Protein AF-A0A4P6K5Q6-F1 (afdb_monomer)

pLDDT: mean 89.34, std 15.84, range [30.05, 98.81]

Foldseek 3Di:
DDDDDPPDDPPDDDPPPVPWDKDWDADPQFQPPDPVSGALVNLLCQAFFANPVLVVLPHGTHLLVLLQVLLVLLLVLLVVLLVLLVVLPRLVSNLLSLLQNLLQQDPVVGSCVLAPPPDDRNDDNSSSRAHCQHDDPPDPDHHSLRSNLVSLVSNLSHPPADPLLVVLSVVLNVLSVVLRVLSVLLNVLSSVSNPDDSVRSNDPVNSVSSVSNNVSSCCQNQNDQDPVPRHHDGHSVNSSVSSVCSPDTDMDGDDPDDD

Secondary structure (DSSP, 8-state):
--PPPTT---SS--S-TTS-EEE-----SPPTT-TT---HHHHHHHHHT--HHHHHTT--S-HHHHHHHHHHHHHHHHHHHHHHHHTSS-HHHHHHHHHHHHHHHH-TTTGGGTS-TTPPP-S-TTTTSS-SS---TT-SS--HHHHHHHHHHHHHHSTT--HHHHHHHHHHHHHHHHHHHHHHHHHHHHHHHHHS-TTGGGSHHHHHHHHHHHHHHHHHHH-EE-TTT--EESHHHHHHHHHHHTT----EEEPTT--

Sequence (259 aa):
MAEEDAANRPITPALDSTTWRYLGEISSTPTPGDENHYSLLSHLRHLLAKDPELQQIGLSGGLDLWLYRNTGKLLEWSSAARDDWASGNNTDLLRRQVIRVLDYLDGTAYVGHDTPAGTPILVDPKAGRVGILEVDPNQALPSYLSHISLHLTGLVNSLGHTTFQQQIATKVDKEVQAVTVLMQHIRQDAIQLVKMSNTELQQTKDLSLLNDMVTNTNTAYVGQQDPTTGQAQGGVTWIHGQLQLLAVVPINTASPGQQ

Solvent-accessible surface area (backbone atoms only — not comparable to full-atom values): 14279 Å² total; per-residue (Å²): 141,83,89,79,74,91,88,63,82,72,95,57,82,74,89,55,72,87,72,67,38,76,49,62,78,68,31,73,52,50,23,89,88,44,92,83,52,48,13,28,43,48,30,52,31,26,40,66,53,49,23,71,71,44,44,75,75,71,41,82,41,12,50,48,63,51,49,46,53,53,43,53,49,36,35,54,27,35,45,48,24,38,52,28,51,75,68,73,79,32,60,70,58,22,43,53,26,35,46,38,40,41,30,35,37,39,1,63,84,50,34,70,78,68,44,61,91,87,67,73,86,77,60,59,71,73,79,19,44,57,9,50,41,74,83,53,100,80,53,94,64,73,11,47,49,61,48,50,42,51,35,32,54,47,35,62,69,18,48,71,63,51,73,66,42,40,53,47,32,58,52,43,40,54,44,46,54,55,34,49,55,32,51,52,50,32,49,53,36,36,44,56,58,58,70,48,52,72,77,54,62,71,37,76,75,44,53,52,44,33,49,49,28,30,51,32,32,42,36,32,29,56,22,46,68,36,92,87,76,69,44,70,42,50,26,39,56,41,42,46,60,50,58,60,56,56,72,66,65,72,72,40,82,49,68,94,86,84,128

Nearest PDB structures (foldseek):
  8dt0-assembly2_B  TM=4.965E-01  e=8.850E-01  synthetic construct
  8dt0-assembly1_A  TM=5.072E-01  e=1.025E+00  synthetic construct

Radius of gyration: 23.83 Å; Cα contacts (8 Å, |Δi|>4): 390; chains: 1; bounding box: 54×43×81 Å

Organism: Ktedonosporobacter rubrisoli (NCBI:txid2509675)

Mean predicted aligned error: 7.27 Å

Structure (mmCIF, N/CA/C/O backbone):
data_AF-A0A4P6K5Q6-F1
#
_entry.id   AF-A0A4P6K5Q6-F1
#
loop_
_atom_site.group_PDB
_atom_site.id
_atom_site.type_symbol
_atom_site.label_atom_id
_atom_site.label_alt_id
_atom_site.label_comp_id
_atom_site.label_asym_id
_atom_site.label_entity_id
_atom_site.label_seq_id
_atom_site.pdbx_PDB_ins_code
_atom_site.Cartn_x
_atom_site.Cartn_y
_atom_site.Cartn_z
_atom_site.occupancy
_atom_site.B_iso_or_equiv
_atom_site.auth_seq_id
_atom_site.auth_comp_id
_atom_site.auth_asym_id
_atom_site.auth_atom_id
_atom_site.pdbx_PDB_model_num
ATOM 1 N N . MET A 1 1 ? 11.748 4.380 -53.877 1.00 35.25 1 MET A N 1
ATOM 2 C CA . MET A 1 1 ? 12.991 3.765 -53.374 1.00 35.25 1 MET A CA 1
ATOM 3 C C . MET A 1 1 ? 14.139 4.444 -54.086 1.00 35.25 1 MET A C 1
ATOM 5 O O . MET A 1 1 ? 14.203 4.351 -55.303 1.00 35.25 1 MET A O 1
ATOM 9 N N . ALA A 1 2 ? 14.959 5.178 -53.347 1.00 30.05 2 ALA A N 1
ATOM 10 C CA . ALA A 1 2 ? 16.262 5.645 -53.791 1.00 30.05 2 ALA A CA 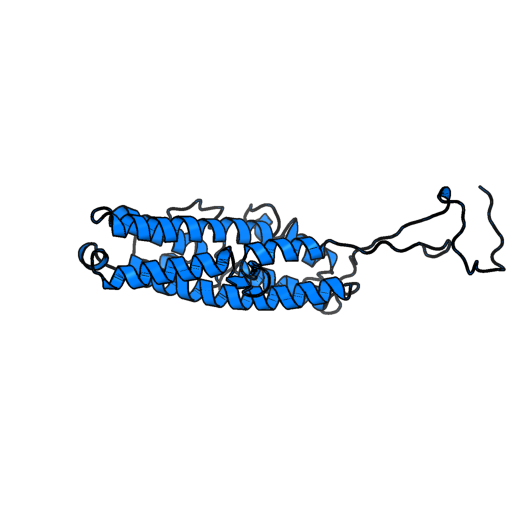1
ATOM 11 C C . ALA A 1 2 ? 17.213 5.330 -52.633 1.00 30.05 2 ALA A C 1
ATOM 13 O O . ALA A 1 2 ? 16.944 5.714 -51.497 1.00 30.05 2 ALA A O 1
ATOM 14 N N . GLU A 1 3 ? 18.210 4.507 -52.919 1.00 34.53 3 GLU A N 1
ATOM 15 C CA . GLU A 1 3 ? 19.245 4.047 -52.000 1.00 34.53 3 GLU A CA 1
ATOM 16 C C . GLU A 1 3 ? 20.405 5.037 -52.134 1.00 34.53 3 GLU A C 1
ATOM 18 O O . GLU A 1 3 ? 20.901 5.246 -53.242 1.00 34.53 3 GLU A O 1
ATOM 23 N N . GLU A 1 4 ? 20.754 5.733 -51.051 1.00 41.81 4 GLU A N 1
ATOM 24 C CA . GLU A 1 4 ? 21.862 6.692 -51.045 1.00 41.81 4 GLU A CA 1
ATOM 25 C C . GLU A 1 4 ? 23.144 6.022 -50.528 1.00 41.81 4 GLU A C 1
ATOM 27 O O . GLU A 1 4 ? 23.114 5.174 -49.636 1.00 41.81 4 GLU A O 1
ATOM 32 N N . ASP A 1 5 ? 24.254 6.397 -51.160 1.00 38.19 5 ASP A N 1
ATOM 33 C CA . ASP A 1 5 ? 25.579 5.783 -51.109 1.00 38.19 5 ASP A CA 1
ATOM 34 C C . ASP A 1 5 ? 26.215 5.812 -49.700 1.00 38.19 5 ASP A C 1
ATOM 36 O O . ASP A 1 5 ? 26.241 6.838 -49.017 1.00 38.19 5 ASP A O 1
ATOM 40 N N . ALA A 1 6 ? 26.780 4.680 -49.266 1.00 46.59 6 ALA A N 1
ATOM 41 C CA . ALA A 1 6 ? 27.273 4.435 -47.904 1.00 46.59 6 ALA A CA 1
ATOM 42 C C . ALA A 1 6 ? 28.601 5.148 -47.556 1.00 46.59 6 ALA A C 1
ATOM 44 O O . ALA A 1 6 ? 29.164 4.929 -46.480 1.00 46.59 6 ALA A O 1
ATOM 45 N N . ALA A 1 7 ? 29.129 5.987 -48.451 1.00 42.84 7 ALA A N 1
ATOM 46 C CA . ALA A 1 7 ? 30.464 6.567 -48.317 1.00 42.84 7 ALA A CA 1
ATOM 47 C C . ALA A 1 7 ? 30.542 7.819 -47.418 1.00 42.84 7 ALA A C 1
ATOM 49 O O . ALA A 1 7 ? 31.626 8.139 -46.936 1.00 42.84 7 ALA A O 1
ATOM 50 N N . ASN A 1 8 ? 29.426 8.501 -47.133 1.00 41.09 8 ASN A N 1
ATOM 51 C CA . ASN A 1 8 ? 29.402 9.683 -46.263 1.00 41.09 8 ASN A CA 1
ATOM 52 C C . ASN A 1 8 ? 28.294 9.561 -45.214 1.00 41.09 8 ASN A C 1
ATOM 54 O O . ASN A 1 8 ? 27.117 9.663 -45.540 1.00 41.09 8 ASN A O 1
ATOM 58 N N . ARG A 1 9 ? 28.654 9.405 -43.932 1.00 41.06 9 ARG A N 1
ATOM 59 C CA . ARG A 1 9 ? 27.677 9.566 -42.842 1.00 41.06 9 ARG A CA 1
ATOM 60 C C . ARG A 1 9 ? 27.241 11.035 -42.786 1.00 41.06 9 ARG A C 1
ATOM 62 O O . ARG A 1 9 ? 28.101 11.887 -42.545 1.00 41.06 9 ARG A O 1
ATOM 69 N N . PRO A 1 10 ? 25.948 11.359 -42.948 1.00 44.72 10 PRO A N 1
ATOM 70 C CA . PRO A 1 10 ? 25.471 12.718 -42.751 1.00 44.72 10 PRO A CA 1
ATOM 71 C C . PRO A 1 10 ? 25.687 13.123 -41.288 1.00 44.72 10 PRO A C 1
ATOM 73 O O . PRO A 1 10 ? 25.159 12.501 -40.370 1.00 44.72 10 PRO A O 1
ATOM 76 N N . ILE A 1 11 ? 26.475 14.175 -41.066 1.00 50.00 11 ILE A N 1
ATOM 77 C CA . ILE A 1 11 ? 26.694 14.805 -39.748 1.00 50.00 11 ILE A CA 1
ATOM 78 C C . ILE A 1 11 ? 25.506 15.673 -39.298 1.00 50.00 11 ILE A C 1
ATOM 80 O O . ILE A 1 11 ? 25.520 16.238 -38.208 1.00 50.00 11 ILE A O 1
ATOM 84 N N . THR A 1 12 ? 24.460 15.750 -40.121 1.00 46.72 12 THR A N 1
ATOM 85 C CA . THR A 1 12 ? 23.199 16.441 -39.844 1.00 46.72 12 THR A CA 1
ATOM 86 C C . THR A 1 12 ? 22.014 15.549 -40.219 1.00 46.72 12 THR A C 1
ATOM 88 O O . THR A 1 12 ? 22.077 14.903 -41.269 1.00 46.72 12 THR A O 1
ATOM 91 N N . PRO A 1 13 ? 20.928 15.529 -39.421 1.00 52.28 13 PRO A N 1
ATOM 92 C CA . PRO A 1 13 ? 19.704 14.811 -39.769 1.00 52.28 13 PRO A CA 1
ATOM 93 C C . PRO A 1 13 ? 19.175 15.241 -41.142 1.00 52.28 13 PRO A C 1
ATOM 95 O O . PRO A 1 13 ? 19.210 16.427 -41.475 1.00 52.28 13 PRO A O 1
ATOM 98 N N . ALA A 1 14 ? 18.669 14.287 -41.929 1.00 56.84 14 ALA A N 1
ATOM 99 C CA . ALA A 1 14 ? 18.034 14.576 -43.212 1.00 56.84 14 ALA A CA 1
ATOM 100 C C . ALA A 1 14 ? 16.858 15.548 -43.010 1.00 56.84 14 ALA A C 1
ATOM 102 O O . ALA A 1 14 ? 16.026 15.338 -42.132 1.00 56.84 14 ALA A O 1
ATOM 103 N N . LEU A 1 15 ? 16.778 16.612 -43.816 1.00 53.94 15 LEU A N 1
ATOM 104 C CA . LEU A 1 15 ? 15.687 17.599 -43.747 1.00 53.94 15 LEU A CA 1
ATOM 105 C C . LEU A 1 15 ? 14.333 17.032 -44.211 1.00 53.94 15 LEU A C 1
ATOM 107 O O . LEU A 1 15 ? 13.290 17.627 -43.945 1.00 53.94 15 LEU A O 1
ATOM 111 N N . ASP A 1 16 ? 14.337 15.881 -44.886 1.00 57.94 16 ASP A N 1
ATOM 112 C CA . ASP A 1 16 ? 13.126 15.167 -45.274 1.00 57.94 16 ASP A CA 1
ATOM 113 C C . ASP A 1 16 ? 12.564 14.345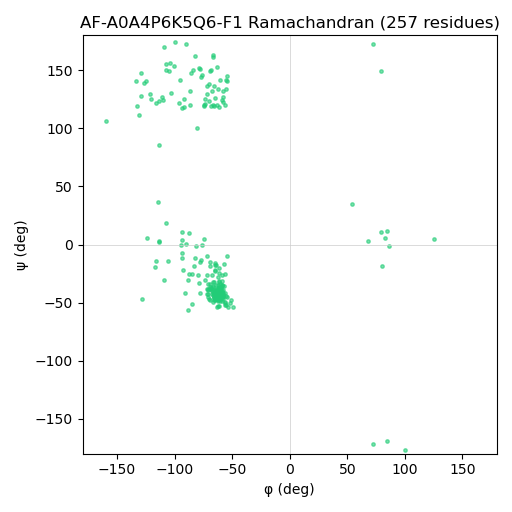 -44.101 1.00 57.94 16 ASP A C 1
ATOM 115 O O . ASP A 1 16 ? 12.995 13.223 -43.816 1.00 57.94 16 ASP A O 1
ATOM 119 N N . SER A 1 17 ? 11.540 14.896 -43.449 1.00 51.84 17 SER A N 1
ATOM 120 C CA . SER A 1 17 ? 10.820 14.247 -42.344 1.00 51.84 17 SER A CA 1
ATOM 121 C C . SER A 1 17 ? 10.214 12.871 -42.680 1.00 51.84 17 SER A C 1
ATOM 123 O O . SER A 1 17 ? 9.906 12.110 -41.765 1.00 51.84 17 SER A O 1
ATOM 125 N N . THR A 1 18 ? 10.069 12.500 -43.961 1.00 54.53 18 THR A N 1
ATOM 126 C CA . THR A 1 18 ? 9.536 11.181 -44.370 1.00 54.53 18 THR A CA 1
ATOM 127 C C . THR A 1 18 ? 10.562 10.047 -44.241 1.00 54.53 18 THR A C 1
ATOM 129 O O . THR A 1 18 ? 10.206 8.860 -44.220 1.00 54.53 18 THR A O 1
ATOM 132 N N . THR A 1 19 ? 11.839 10.405 -44.085 1.00 54.34 19 THR A N 1
ATOM 133 C CA . THR A 1 19 ? 12.954 9.466 -43.875 1.00 54.34 19 THR A CA 1
ATOM 134 C C . THR A 1 19 ? 13.267 9.229 -42.400 1.00 54.34 19 THR A C 1
ATOM 136 O O . THR A 1 19 ? 13.990 8.289 -42.067 1.00 54.34 19 THR A O 1
ATOM 139 N N . TRP A 1 20 ? 12.694 10.035 -41.501 1.00 57.56 20 TRP A N 1
ATOM 140 C CA . TRP A 1 20 ? 12.898 9.883 -40.068 1.00 57.56 20 TRP A CA 1
ATOM 141 C C . TRP A 1 20 ? 12.311 8.549 -39.606 1.00 57.56 20 TRP A C 1
ATOM 143 O O . TRP A 1 20 ? 11.152 8.206 -39.856 1.00 57.56 20 TRP A O 1
ATOM 153 N N . ARG A 1 21 ? 13.146 7.756 -38.945 1.00 60.91 21 ARG A N 1
ATOM 154 C CA . ARG A 1 21 ? 12.733 6.573 -38.201 1.00 60.91 21 ARG A CA 1
ATOM 155 C C . ARG A 1 21 ? 12.950 6.912 -36.739 1.00 60.91 21 ARG A C 1
ATOM 157 O O . ARG A 1 21 ? 14.014 7.385 -36.368 1.00 60.91 21 ARG A O 1
ATOM 164 N N . TYR A 1 22 ? 11.924 6.739 -35.930 1.00 59.09 22 TYR A N 1
ATOM 165 C CA . TYR A 1 22 ? 11.966 7.013 -34.504 1.00 59.09 22 TYR A CA 1
ATOM 166 C C . TYR A 1 22 ? 11.806 5.686 -33.779 1.00 59.09 22 TYR A C 1
ATOM 168 O O . TYR A 1 22 ? 10.836 4.974 -34.040 1.00 59.09 22 TYR A O 1
ATOM 176 N N . LEU A 1 23 ? 12.761 5.342 -32.917 1.00 70.19 23 LEU A N 1
ATOM 177 C CA . LEU A 1 23 ? 12.733 4.103 -32.147 1.00 70.19 23 LEU A CA 1
ATOM 178 C C . LEU A 1 23 ? 12.744 4.434 -30.655 1.00 70.19 23 LEU A C 1
ATOM 180 O O . LEU A 1 23 ? 13.621 5.149 -30.171 1.00 70.19 23 LEU A O 1
ATOM 184 N N . GLY A 1 24 ? 11.752 3.904 -29.949 1.00 70.25 24 GLY A N 1
ATOM 185 C CA . GLY A 1 24 ? 11.763 3.755 -28.502 1.00 70.25 24 GLY A CA 1
ATOM 186 C C . GLY A 1 24 ? 11.591 2.275 -28.198 1.00 70.25 24 GLY A C 1
ATOM 187 O O . GLY A 1 24 ? 10.689 1.638 -28.743 1.00 70.25 24 GLY A O 1
ATOM 188 N N . GLU A 1 25 ? 12.460 1.724 -27.361 1.00 81.06 25 GLU A N 1
ATOM 189 C CA . GLU A 1 25 ? 12.425 0.314 -26.987 1.00 81.06 25 GLU A CA 1
ATOM 190 C C . GLU A 1 25 ? 12.463 0.148 -25.469 1.00 81.06 25 GLU A C 1
ATOM 192 O O . GLU A 1 25 ? 13.060 0.943 -24.744 1.00 81.06 25 GLU A O 1
ATOM 197 N N . ILE A 1 26 ? 11.799 -0.903 -24.995 1.00 88.69 26 ILE A N 1
ATOM 198 C CA . ILE A 1 26 ? 11.905 -1.387 -23.623 1.00 88.69 26 ILE A CA 1
ATOM 199 C C . ILE A 1 26 ? 12.510 -2.776 -23.725 1.00 88.69 26 ILE A C 1
ATOM 201 O O . ILE A 1 26 ? 11.932 -3.651 -24.372 1.00 88.69 26 ILE A O 1
ATOM 205 N N . SER A 1 27 ? 13.652 -2.980 -23.075 1.00 91.19 27 SER A N 1
ATOM 206 C CA . SER A 1 27 ? 14.354 -4.258 -23.115 1.00 91.19 27 SER A CA 1
ATOM 207 C C . SER A 1 27 ? 13.457 -5.416 -22.657 1.00 91.19 27 SER A C 1
ATOM 209 O O . SER A 1 27 ? 12.965 -5.475 -21.522 1.00 91.19 27 SER A O 1
ATOM 211 N N . SER A 1 28 ? 13.257 -6.374 -23.559 1.00 92.12 28 SER A N 1
ATOM 212 C CA . SER A 1 28 ? 12.679 -7.683 -23.257 1.00 92.12 28 SER A CA 1
ATOM 213 C C . SER A 1 28 ? 13.748 -8.735 -22.960 1.00 92.12 28 SER A C 1
ATOM 215 O O . SER A 1 28 ? 13.410 -9.902 -22.788 1.00 92.12 28 SER A O 1
ATOM 217 N N . THR A 1 29 ? 15.026 -8.347 -22.924 1.00 92.94 29 THR A N 1
ATOM 218 C CA . THR A 1 29 ? 16.135 -9.255 -22.626 1.00 92.94 29 THR A CA 1
ATOM 219 C C . THR A 1 29 ? 16.124 -9.585 -21.135 1.00 92.94 29 THR A C 1
ATOM 221 O O . THR A 1 29 ? 16.211 -8.656 -20.325 1.00 92.94 29 THR A O 1
ATOM 224 N N . PRO A 1 30 ? 16.009 -10.869 -20.753 1.00 94.62 30 PRO A N 1
ATOM 225 C CA . PRO A 1 30 ? 16.083 -11.278 -19.356 1.00 94.62 30 PRO A CA 1
ATOM 226 C C . PRO A 1 30 ? 17.376 -10.807 -18.693 1.00 94.62 30 PRO A C 1
ATOM 228 O O . PRO A 1 30 ? 18.448 -10.834 -19.306 1.00 94.62 30 PRO A O 1
ATOM 231 N N . THR A 1 31 ? 17.275 -10.396 -17.435 1.00 92.56 31 THR A N 1
ATOM 232 C CA . THR A 1 31 ? 18.438 -10.007 -16.636 1.00 92.56 31 THR A CA 1
ATOM 233 C C . THR A 1 31 ? 19.271 -11.253 -16.315 1.00 92.56 31 THR A C 1
ATOM 235 O O . THR A 1 31 ? 18.730 -12.206 -15.752 1.00 92.56 31 THR A O 1
ATOM 238 N N . PRO A 1 32 ? 20.572 -11.303 -16.663 1.00 90.50 32 PRO A N 1
ATOM 239 C CA . PRO A 1 32 ? 21.405 -12.458 -16.344 1.00 90.50 32 PRO A CA 1
ATOM 240 C C . PRO A 1 32 ? 21.440 -12.732 -14.835 1.00 90.50 32 PRO A C 1
ATOM 242 O O . PRO A 1 32 ? 21.770 -11.844 -14.054 1.00 90.50 32 PRO A O 1
ATOM 245 N N . GLY A 1 33 ? 21.130 -13.968 -14.438 1.00 87.88 33 GLY A N 1
ATOM 246 C CA . GLY A 1 33 ? 21.118 -14.385 -13.032 1.00 87.88 33 GLY A CA 1
ATOM 247 C C . GLY A 1 33 ? 19.810 -14.120 -12.279 1.00 87.88 33 GLY A C 1
ATOM 248 O O . GLY A 1 33 ? 19.722 -14.504 -11.118 1.00 87.88 33 GLY A O 1
ATOM 249 N N . ASP A 1 34 ? 18.795 -13.522 -12.912 1.00 89.19 34 ASP A N 1
ATOM 250 C CA . ASP A 1 34 ? 17.446 -13.457 -12.340 1.00 89.19 34 ASP A CA 1
ATOM 251 C C . ASP A 1 34 ? 16.761 -14.830 -12.442 1.00 89.19 34 ASP A C 1
ATOM 253 O O . ASP A 1 34 ? 16.575 -15.359 -13.539 1.00 89.19 34 ASP A O 1
ATOM 257 N N . GLU A 1 35 ? 16.380 -15.413 -11.303 1.00 90.00 35 GLU A N 1
ATOM 258 C CA . GLU A 1 35 ? 15.803 -16.767 -11.236 1.00 90.00 35 GLU A CA 1
ATOM 259 C C . GLU A 1 35 ? 14.491 -16.890 -12.027 1.00 90.00 35 GLU A C 1
ATOM 261 O O . GLU A 1 35 ? 14.204 -17.928 -12.630 1.00 90.00 35 GLU A O 1
ATOM 266 N N . ASN A 1 36 ? 13.719 -15.804 -12.087 1.00 92.69 36 ASN A N 1
ATOM 267 C CA . ASN A 1 36 ? 12.441 -15.742 -12.791 1.00 92.69 36 ASN A CA 1
ATOM 268 C C . ASN A 1 36 ? 12.584 -15.301 -14.256 1.00 92.69 36 ASN A C 1
ATOM 270 O O . ASN A 1 36 ? 11.590 -15.232 -14.983 1.00 92.69 36 ASN A O 1
ATOM 274 N N . HIS A 1 37 ? 13.814 -15.044 -14.711 1.00 94.38 37 HIS A N 1
ATOM 275 C CA . HIS A 1 37 ? 14.144 -14.564 -16.050 1.00 94.38 37 HIS A CA 1
ATOM 276 C C . HIS A 1 37 ? 13.381 -13.284 -16.434 1.00 94.38 37 HIS A C 1
ATOM 278 O O . HIS A 1 37 ? 13.001 -13.082 -17.594 1.00 94.38 37 HIS A O 1
ATOM 284 N N . TYR A 1 38 ? 13.144 -12.402 -15.463 1.00 96.69 38 TYR A N 1
ATOM 285 C CA . TYR A 1 38 ? 12.478 -11.131 -15.689 1.00 96.69 38 TYR A CA 1
ATOM 286 C C . TYR A 1 38 ? 13.382 -10.146 -16.441 1.00 96.69 38 TYR A C 1
ATOM 288 O O . TYR A 1 38 ? 14.578 -9.993 -16.177 1.00 96.69 38 TYR A O 1
ATOM 296 N N . SER A 1 39 ? 12.785 -9.465 -17.420 1.00 96.75 39 SER A N 1
ATOM 297 C CA . SER A 1 39 ? 13.385 -8.330 -18.115 1.00 96.75 39 SER A CA 1
ATOM 298 C C . SER A 1 39 ? 12.843 -7.011 -17.558 1.00 96.75 39 SER A C 1
ATOM 300 O O . SER A 1 39 ? 11.872 -6.995 -16.794 1.00 96.75 39 SER A O 1
ATOM 302 N N . LEU A 1 40 ? 13.388 -5.884 -18.028 1.00 96.31 40 LEU A N 1
ATOM 303 C CA . LEU A 1 40 ? 12.821 -4.556 -17.770 1.00 96.31 40 LEU A CA 1
ATOM 304 C C . LEU A 1 40 ? 11.318 -4.508 -18.104 1.00 96.31 40 LEU A C 1
ATOM 306 O O . LEU A 1 40 ? 10.500 -4.059 -17.301 1.00 96.31 40 LEU A O 1
ATOM 310 N N . LEU A 1 41 ? 10.944 -5.022 -19.280 1.00 96.19 41 LEU A N 1
ATOM 311 C CA . LEU A 1 41 ? 9.547 -5.112 -19.709 1.00 96.19 41 LEU A CA 1
ATOM 312 C C . LEU A 1 41 ? 8.683 -5.992 -18.787 1.00 96.19 41 LEU A C 1
ATOM 314 O O . LEU A 1 41 ? 7.515 -5.659 -18.582 1.00 96.19 41 LEU A O 1
ATOM 318 N N . SER A 1 42 ? 9.218 -7.088 -18.237 1.00 97.81 42 SER A N 1
ATOM 319 C CA . SER A 1 42 ? 8.490 -7.922 -17.267 1.00 97.81 42 SER A CA 1
ATOM 320 C C . SER A 1 42 ? 8.156 -7.124 -16.008 1.00 97.81 42 SER A C 1
ATOM 322 O O . SER A 1 42 ? 6.982 -7.001 -15.668 1.00 97.81 42 SER A O 1
ATOM 324 N N . HIS A 1 43 ? 9.152 -6.483 -15.389 1.00 98.06 43 HIS A N 1
ATOM 325 C CA . HIS A 1 43 ? 8.949 -5.672 -14.183 1.00 98.06 43 HIS A CA 1
ATOM 326 C C . HIS A 1 43 ? 7.938 -4.539 -14.398 1.00 98.06 43 HIS A C 1
ATOM 328 O O . HIS A 1 43 ? 7.019 -4.369 -13.597 1.00 98.06 43 HIS A O 1
ATOM 334 N N . LEU A 1 44 ? 8.044 -3.807 -15.513 1.00 97.88 44 LEU A N 1
ATOM 335 C CA . LEU A 1 44 ? 7.084 -2.751 -15.855 1.00 97.88 44 LEU A CA 1
ATOM 336 C C . LEU A 1 44 ? 5.663 -3.295 -16.029 1.00 97.88 44 LEU A C 1
ATOM 338 O O . LEU A 1 44 ? 4.702 -2.684 -15.563 1.00 97.88 44 LEU A O 1
ATOM 342 N N . ARG A 1 45 ? 5.510 -4.452 -16.684 1.00 98.00 45 ARG A N 1
ATOM 343 C CA . ARG A 1 45 ? 4.196 -5.085 -16.848 1.00 98.00 45 ARG A CA 1
ATOM 344 C C . ARG A 1 45 ? 3.608 -5.501 -15.511 1.00 98.00 45 ARG A C 1
ATOM 346 O O . ARG A 1 45 ? 2.432 -5.231 -15.300 1.00 98.00 45 ARG A O 1
ATOM 353 N N . HIS A 1 46 ? 4.390 -6.100 -14.624 1.00 98.50 46 HIS A N 1
ATOM 354 C CA . HIS A 1 46 ? 3.890 -6.567 -13.333 1.00 98.50 46 HIS A CA 1
ATOM 355 C C . HIS A 1 46 ? 3.463 -5.397 -12.440 1.00 98.50 46 HIS A C 1
ATOM 357 O O . HIS A 1 46 ? 2.385 -5.417 -11.846 1.00 98.50 46 HIS A O 1
ATOM 363 N N . LEU A 1 47 ? 4.242 -4.312 -12.442 1.00 98.56 47 LEU A N 1
ATOM 364 C CA . LEU A 1 47 ? 3.889 -3.087 -11.728 1.00 98.56 47 LEU A CA 1
ATOM 365 C C . LEU A 1 47 ? 2.607 -2.441 -12.281 1.00 98.56 47 LEU A C 1
ATOM 367 O O . LEU A 1 47 ? 1.727 -2.086 -11.499 1.00 98.56 47 LEU A O 1
ATOM 371 N N . LEU A 1 48 ? 2.473 -2.309 -13.609 1.00 98.19 48 LEU A N 1
ATOM 372 C CA . LEU A 1 48 ? 1.496 -1.387 -14.214 1.00 98.19 48 LEU A CA 1
ATOM 373 C C . LEU A 1 48 ? 0.294 -2.045 -14.905 1.00 98.19 48 LEU A C 1
ATOM 375 O O . LEU A 1 48 ? -0.779 -1.449 -14.962 1.00 98.19 48 LEU A O 1
ATOM 379 N N . ALA A 1 49 ? 0.446 -3.243 -15.470 1.00 96.56 49 ALA A N 1
ATOM 380 C CA . ALA A 1 49 ? -0.503 -3.764 -16.461 1.00 96.56 49 ALA A CA 1
ATOM 381 C C . ALA A 1 49 ? -1.034 -5.169 -16.159 1.00 96.56 49 ALA A C 1
ATOM 383 O O . ALA A 1 49 ? -2.233 -5.425 -16.286 1.00 96.56 49 ALA A O 1
ATOM 384 N N . LYS A 1 50 ? -0.145 -6.097 -15.820 1.00 96.19 50 LYS A N 1
ATOM 385 C CA . LYS A 1 50 ? -0.441 -7.513 -15.640 1.00 96.19 50 LYS A CA 1
ATOM 386 C C . LYS A 1 50 ? 0.652 -8.149 -14.794 1.00 96.19 50 LYS A C 1
ATOM 388 O O . LYS A 1 50 ? 1.738 -8.420 -15.303 1.00 96.19 50 LYS A O 1
ATOM 393 N N . ASP A 1 51 ? 0.306 -8.439 -13.550 1.00 97.38 51 ASP A N 1
ATOM 394 C CA . ASP A 1 51 ? 1.111 -9.285 -12.681 1.00 97.38 51 ASP A CA 1
ATOM 395 C C . ASP A 1 51 ? 0.663 -10.764 -12.780 1.00 97.38 51 ASP A C 1
ATOM 397 O O . ASP A 1 51 ? -0.533 -11.049 -12.638 1.00 97.38 51 ASP A O 1
ATOM 401 N N . PRO A 1 52 ? 1.568 -11.716 -13.080 1.00 96.06 52 PRO A N 1
ATOM 402 C CA . PRO A 1 52 ? 1.232 -13.131 -13.205 1.00 96.06 52 PRO A CA 1
ATOM 403 C C . PRO A 1 52 ? 0.668 -13.762 -11.929 1.00 96.06 52 PRO A C 1
ATOM 405 O O . PRO A 1 52 ? -0.248 -14.579 -12.040 1.00 96.06 52 PRO A O 1
ATOM 408 N N . GLU A 1 53 ? 1.163 -13.398 -10.746 1.00 95.00 53 GLU A N 1
ATOM 409 C CA . GLU A 1 53 ? 0.696 -13.972 -9.478 1.00 95.00 53 GLU A CA 1
ATOM 410 C C . GLU A 1 53 ? -0.717 -13.481 -9.155 1.00 95.00 53 GLU A C 1
ATOM 412 O O . GLU A 1 53 ? -1.607 -14.280 -8.848 1.00 95.00 53 GLU A O 1
ATOM 417 N N . LEU A 1 54 ? -0.978 -12.184 -9.358 1.00 96.06 54 LEU A N 1
ATOM 418 C CA . LEU A 1 54 ? -2.322 -11.617 -9.265 1.00 96.06 54 LEU A CA 1
ATOM 419 C C . LEU A 1 54 ? -3.292 -12.309 -10.233 1.00 96.06 54 LEU A C 1
ATOM 421 O O . LEU A 1 54 ? -4.419 -12.640 -9.855 1.00 96.06 54 LEU A O 1
ATOM 425 N N . GLN A 1 55 ? -2.866 -12.595 -11.467 1.00 95.69 55 GLN A N 1
ATOM 426 C CA . GLN A 1 55 ? -3.723 -13.293 -12.428 1.00 95.69 55 GLN A CA 1
ATOM 427 C C . GLN A 1 55 ? -4.083 -14.712 -12.004 1.00 95.69 55 GLN A C 1
ATOM 429 O O . GLN A 1 55 ? -5.226 -15.125 -12.212 1.00 95.69 55 GLN A O 1
ATOM 434 N N . GLN A 1 56 ? -3.149 -15.444 -11.397 1.00 94.19 56 GLN A N 1
ATOM 435 C CA . GLN A 1 56 ? -3.406 -16.800 -10.906 1.00 94.19 56 GLN A CA 1
ATOM 436 C C . GLN A 1 56 ? -4.501 -16.819 -9.835 1.00 94.19 56 GLN A C 1
ATOM 438 O O . GLN A 1 56 ? -5.297 -17.755 -9.780 1.00 94.19 56 GLN A O 1
ATOM 443 N N . ILE A 1 57 ? -4.614 -15.749 -9.046 1.00 93.44 57 ILE A N 1
ATOM 444 C CA . ILE A 1 57 ? -5.694 -15.576 -8.068 1.00 93.44 57 ILE A CA 1
ATOM 445 C C . ILE A 1 57 ? -6.901 -14.797 -8.610 1.00 93.44 57 ILE A C 1
ATOM 447 O O . ILE A 1 57 ? -7.807 -14.442 -7.851 1.00 93.44 57 ILE A O 1
ATOM 451 N N . GLY A 1 58 ? -6.960 -14.562 -9.921 1.00 93.44 58 GLY A N 1
ATOM 452 C CA . GLY A 1 58 ? -8.089 -13.939 -10.610 1.00 93.44 58 GLY A CA 1
ATOM 453 C C . GLY A 1 58 ? -8.156 -12.415 -10.495 1.00 93.44 58 GLY A C 1
ATOM 454 O O . GLY A 1 58 ? -9.185 -11.834 -10.859 1.00 93.44 58 GLY A O 1
ATOM 455 N N . LEU A 1 59 ? -7.107 -11.759 -9.997 1.00 95.25 59 LEU A N 1
ATOM 456 C CA . LEU A 1 59 ? -6.962 -10.305 -9.989 1.00 95.25 59 LEU A CA 1
ATOM 457 C C . LEU A 1 59 ? -6.345 -9.832 -11.311 1.00 95.25 59 LEU A C 1
ATOM 459 O O . LEU A 1 59 ? -5.369 -10.380 -11.812 1.00 95.25 59 LEU A O 1
ATOM 463 N N . SER A 1 60 ? -6.954 -8.816 -11.915 1.00 95.69 60 SER A N 1
ATOM 464 C CA . SER A 1 60 ? -6.484 -8.207 -13.162 1.00 95.69 60 SER A CA 1
ATOM 465 C C . SER A 1 60 ? -5.732 -6.910 -12.886 1.00 95.69 60 SER A C 1
ATOM 467 O O . SER A 1 60 ? -6.072 -6.207 -11.935 1.00 95.69 60 SER A O 1
ATOM 469 N N . GLY A 1 61 ? -4.816 -6.533 -13.776 1.00 95.69 61 GLY A N 1
ATOM 470 C CA . GLY A 1 61 ? -4.022 -5.311 -13.647 1.00 95.69 61 GLY A CA 1
ATOM 471 C C . GLY A 1 61 ? -2.621 -5.578 -13.102 1.00 95.69 61 GLY A C 1
ATOM 472 O O . GLY A 1 61 ? -2.232 -6.730 -12.899 1.00 95.69 61 GLY A O 1
ATOM 473 N N . GLY A 1 62 ? -1.868 -4.498 -12.906 1.00 97.38 62 GLY A N 1
ATOM 474 C CA . GLY A 1 62 ? -0.608 -4.520 -12.170 1.00 97.38 62 GLY A CA 1
ATOM 475 C C . GLY A 1 62 ? -0.804 -4.253 -10.678 1.00 97.38 62 GLY A C 1
ATOM 476 O O . GLY A 1 62 ? -1.900 -3.898 -10.232 1.00 97.38 62 GLY A O 1
ATOM 477 N N . LEU A 1 63 ? 0.275 -4.412 -9.918 1.00 98.50 63 LEU A N 1
ATOM 478 C CA . LEU A 1 63 ? 0.299 -4.229 -8.463 1.00 98.50 63 LEU A CA 1
ATOM 479 C C . LEU A 1 63 ? -0.073 -2.802 -8.033 1.00 98.50 63 LEU A C 1
ATOM 481 O O . LEU A 1 63 ? -0.794 -2.628 -7.051 1.00 98.50 63 LEU A O 1
ATOM 485 N N . ASP A 1 64 ? 0.357 -1.795 -8.799 1.00 98.38 64 ASP A N 1
ATOM 486 C CA . ASP A 1 64 ? 0.106 -0.372 -8.530 1.00 98.38 64 ASP A CA 1
ATOM 487 C C . ASP A 1 64 ? -1.393 -0.065 -8.366 1.00 98.38 64 ASP A C 1
ATOM 489 O O . ASP A 1 64 ? -1.827 0.568 -7.402 1.00 98.38 64 ASP A O 1
ATOM 493 N N . LEU A 1 65 ? -2.216 -0.612 -9.267 1.00 98.06 65 LEU A N 1
ATOM 494 C CA . LEU A 1 65 ? -3.665 -0.424 -9.252 1.00 98.06 65 LEU A CA 1
ATOM 495 C C . LEU A 1 65 ? -4.297 -0.887 -7.935 1.00 98.06 65 LEU A C 1
ATOM 497 O O . LEU A 1 65 ? -5.210 -0.237 -7.416 1.00 98.06 65 LEU A O 1
ATOM 501 N N . TRP A 1 66 ? -3.856 -2.039 -7.436 1.00 98.19 66 TRP A N 1
ATOM 502 C CA . TRP A 1 66 ? -4.420 -2.649 -6.240 1.00 98.19 66 TRP A CA 1
ATOM 503 C C . TRP A 1 66 ? -3.919 -1.976 -4.973 1.00 98.19 66 TRP A C 1
ATOM 505 O O . TRP A 1 66 ? -4.744 -1.685 -4.109 1.00 98.19 66 TRP A O 1
ATOM 515 N N . LEU A 1 67 ? -2.627 -1.638 -4.893 1.00 98.62 67 LEU A N 1
ATOM 516 C CA . LEU A 1 67 ? -2.099 -0.848 -3.782 1.00 98.62 67 LEU A CA 1
ATOM 517 C C . LEU A 1 67 ? -2.859 0.482 -3.665 1.00 98.62 67 LEU A C 1
ATOM 519 O O . LEU A 1 67 ? -3.402 0.789 -2.606 1.00 98.62 67 LEU A O 1
ATOM 523 N N . TYR A 1 68 ? -2.992 1.218 -4.774 1.00 98.50 68 TYR A N 1
ATOM 524 C CA . TYR A 1 68 ? -3.709 2.493 -4.811 1.00 98.50 68 TYR A CA 1
ATOM 525 C C . TYR A 1 68 ? -5.152 2.379 -4.305 1.00 98.50 68 TYR A C 1
ATOM 527 O O . TYR A 1 68 ? -5.567 3.106 -3.398 1.00 98.50 68 TYR A O 1
ATOM 535 N N . ARG A 1 69 ? -5.925 1.435 -4.852 1.00 98.12 69 ARG A N 1
ATOM 536 C CA . ARG A 1 69 ? -7.337 1.251 -4.480 1.00 98.12 69 ARG A CA 1
ATOM 537 C C . ARG A 1 69 ? -7.507 0.800 -3.034 1.00 98.12 69 ARG A C 1
ATOM 539 O O . ARG A 1 69 ? -8.367 1.332 -2.330 1.00 98.12 69 ARG A O 1
ATOM 546 N N . ASN A 1 70 ? -6.708 -0.169 -2.601 1.00 98.50 70 ASN A N 1
ATOM 547 C CA . ASN A 1 70 ? -6.857 -0.783 -1.288 1.00 98.50 70 ASN A CA 1
ATOM 548 C C . ASN A 1 70 ? -6.420 0.182 -0.179 1.00 98.50 70 ASN A C 1
ATOM 550 O O . ASN A 1 70 ? -7.105 0.291 0.835 1.00 98.50 70 ASN A O 1
ATOM 554 N N . THR A 1 71 ? -5.359 0.967 -0.389 1.00 98.69 71 THR A N 1
ATOM 555 C CA . THR A 1 71 ? -4.968 2.010 0.569 1.00 98.69 71 THR A CA 1
ATOM 556 C C . THR A 1 71 ? -6.005 3.132 0.663 1.00 98.69 71 THR A C 1
ATOM 558 O O . THR A 1 71 ? -6.293 3.600 1.765 1.00 98.69 71 THR A O 1
ATOM 561 N N . GLY A 1 72 ? -6.643 3.517 -0.449 1.00 98.50 72 GLY A N 1
ATOM 562 C CA . GLY A 1 72 ? -7.757 4.473 -0.414 1.00 98.50 72 GLY A CA 1
ATOM 563 C C . GLY A 1 72 ? -8.926 3.989 0.454 1.00 98.50 72 GLY A C 1
ATOM 564 O O . GLY A 1 72 ? -9.546 4.782 1.165 1.00 98.50 72 GLY A O 1
ATOM 565 N N . LYS A 1 73 ? -9.183 2.675 0.468 1.00 98.62 73 LYS A N 1
ATOM 566 C CA . LYS A 1 73 ? -10.179 2.061 1.352 1.00 98.62 73 LYS A CA 1
ATOM 567 C C . LYS A 1 73 ? -9.788 2.074 2.828 1.00 98.62 73 LYS A C 1
ATOM 569 O O . LYS A 1 73 ? -10.666 2.281 3.664 1.00 98.62 73 LYS A O 1
ATOM 574 N N . LEU A 1 74 ? -8.501 1.941 3.154 1.00 98.69 74 LEU A N 1
ATOM 575 C CA . LEU A 1 74 ? -8.041 2.118 4.534 1.00 98.69 74 LEU A CA 1
ATOM 576 C C . LEU A 1 74 ? -8.359 3.524 5.047 1.00 98.69 74 LEU A C 1
ATOM 578 O O . LEU A 1 74 ? -8.937 3.657 6.119 1.00 98.69 74 LEU A O 1
ATOM 582 N N . LEU A 1 75 ? -8.064 4.566 4.261 1.00 98.50 75 LEU A N 1
ATOM 583 C CA . LEU A 1 75 ? -8.376 5.944 4.652 1.00 98.50 75 LEU A CA 1
ATOM 584 C C . LEU A 1 75 ? -9.884 6.160 4.873 1.00 98.50 75 LEU A C 1
ATOM 586 O O . LEU A 1 75 ? -10.274 6.805 5.849 1.00 98.50 75 LEU A O 1
ATOM 590 N N . GLU A 1 76 ? -10.725 5.615 3.987 1.00 98.38 76 GLU A N 1
ATOM 591 C CA . GLU A 1 76 ? -12.190 5.676 4.106 1.00 98.38 76 GLU A CA 1
ATOM 592 C C . GLU A 1 76 ? -12.664 5.093 5.444 1.00 98.38 76 GLU A C 1
ATOM 594 O O . GLU A 1 76 ? -13.381 5.758 6.195 1.00 98.38 76 GLU A O 1
ATOM 599 N N . TRP A 1 77 ? -12.237 3.873 5.778 1.00 98.62 77 TRP A N 1
ATOM 600 C CA . TRP A 1 77 ? -12.717 3.187 6.978 1.00 98.62 77 TRP A CA 1
ATOM 601 C C . TRP A 1 77 ? -12.055 3.658 8.264 1.00 98.62 77 TRP A C 1
ATOM 603 O O . TRP A 1 77 ? -12.740 3.733 9.281 1.00 98.62 77 TRP A O 1
ATOM 613 N N . SER A 1 78 ? -10.783 4.052 8.243 1.00 98.50 78 SER A N 1
ATOM 614 C CA . SER A 1 78 ? -10.154 4.668 9.414 1.00 98.50 78 SER A CA 1
ATOM 615 C C . SER A 1 78 ? -10.842 5.982 9.781 1.00 98.50 78 SER A C 1
ATOM 617 O O . SER A 1 78 ? -11.127 6.212 10.956 1.00 98.50 78 SER A O 1
ATOM 619 N N . SER A 1 79 ? -11.189 6.807 8.785 1.00 98.12 79 SER A N 1
ATOM 620 C CA . SER A 1 79 ? -11.942 8.048 9.014 1.00 98.12 79 SER A CA 1
ATOM 621 C C . SER A 1 79 ? -13.341 7.754 9.556 1.00 98.12 79 SER A C 1
ATOM 623 O O . SER A 1 79 ? -13.733 8.316 10.577 1.00 98.12 79 SER A O 1
ATOM 625 N N . ALA A 1 80 ? -14.057 6.807 8.939 1.00 97.75 80 ALA A N 1
ATOM 626 C CA . ALA A 1 80 ? -15.384 6.401 9.394 1.00 97.75 80 ALA A CA 1
ATOM 627 C C . ALA A 1 80 ? -15.374 5.843 10.829 1.00 97.75 80 ALA A C 1
ATOM 629 O O . ALA A 1 80 ? -16.267 6.162 11.605 1.00 97.75 80 ALA A O 1
ATOM 630 N N . ALA A 1 81 ? -14.354 5.066 11.215 1.00 97.31 81 ALA A N 1
ATOM 631 C CA . ALA A 1 81 ? -14.224 4.535 12.573 1.00 97.31 81 ALA A CA 1
ATOM 632 C C . ALA A 1 81 ? -14.113 5.655 13.621 1.00 97.31 81 ALA A C 1
ATOM 634 O O . ALA A 1 81 ? -14.754 5.597 14.672 1.00 97.31 81 ALA A O 1
ATOM 635 N N . ARG A 1 82 ? -13.315 6.691 13.328 1.00 96.88 82 ARG A N 1
ATOM 636 C CA . ARG A 1 82 ? -13.172 7.861 14.202 1.00 96.88 82 ARG A CA 1
ATOM 637 C C . ARG A 1 82 ? -14.478 8.649 14.304 1.00 96.88 82 ARG A C 1
ATOM 639 O O . ARG A 1 82 ? -14.855 9.071 15.396 1.00 96.88 82 ARG A O 1
ATOM 646 N N . ASP A 1 83 ? -15.172 8.833 13.188 1.00 95.38 83 ASP A N 1
ATOM 647 C CA . ASP A 1 83 ? -16.435 9.570 13.160 1.00 95.38 83 ASP A CA 1
ATOM 648 C C . ASP A 1 83 ? -17.550 8.797 13.900 1.00 95.38 83 ASP A C 1
ATOM 650 O O . ASP A 1 83 ? -18.324 9.390 14.658 1.00 95.38 83 ASP A O 1
ATOM 654 N N . ASP A 1 84 ? -17.575 7.463 13.783 1.00 94.62 84 ASP A N 1
ATOM 655 C CA . ASP A 1 84 ? -18.461 6.584 14.557 1.00 94.62 84 ASP A CA 1
ATOM 656 C C . ASP A 1 84 ? -18.204 6.713 16.068 1.00 94.62 84 ASP A C 1
ATOM 658 O O . ASP A 1 84 ? -19.162 6.795 16.844 1.00 94.62 84 ASP A O 1
ATOM 662 N N . TRP A 1 85 ? -16.939 6.806 16.499 1.00 94.19 85 TRP A N 1
ATOM 663 C CA . TRP A 1 85 ? -16.587 7.078 17.900 1.00 94.19 85 TRP A CA 1
ATOM 664 C C . TRP A 1 85 ? -17.119 8.436 18.370 1.00 94.19 85 TRP A C 1
ATOM 666 O O . TRP A 1 85 ? -17.767 8.521 19.414 1.00 94.19 85 TRP A O 1
ATOM 676 N N . ALA A 1 86 ? -16.915 9.490 17.572 1.00 90.12 86 ALA A N 1
ATOM 677 C CA . ALA A 1 86 ? -17.342 10.850 17.907 1.00 90.12 86 ALA A CA 1
ATOM 678 C C . ALA A 1 86 ? -18.869 10.982 18.067 1.00 90.12 86 ALA A C 1
ATOM 680 O O . ALA A 1 86 ? -19.343 11.864 18.784 1.00 90.12 86 ALA A O 1
ATOM 681 N N . SER A 1 87 ? -19.642 10.089 17.442 1.00 88.25 87 SER A N 1
ATOM 682 C CA . SER A 1 87 ? -21.103 10.025 17.584 1.00 88.25 87 SER A CA 1
ATOM 683 C C . SER A 1 87 ? -21.595 9.379 18.896 1.00 88.25 87 SER A C 1
ATOM 685 O O . SER A 1 87 ? -22.773 9.494 19.234 1.00 88.25 87 SER A O 1
ATOM 687 N N . GLY A 1 88 ? -20.718 8.697 19.645 1.00 79.12 88 GLY A N 1
ATOM 688 C CA . GLY A 1 88 ? -20.966 8.173 20.997 1.00 79.12 88 GLY A CA 1
ATOM 689 C C . GLY A 1 88 ? -21.751 6.855 21.116 1.00 79.12 88 GLY A C 1
ATOM 690 O O . GLY A 1 88 ? -21.649 6.197 22.151 1.00 79.12 88 GLY A O 1
ATOM 691 N N . ASN A 1 89 ? -22.490 6.419 20.086 1.00 77.75 89 ASN A N 1
ATOM 692 C CA . ASN A 1 89 ? -23.400 5.258 20.177 1.00 77.75 89 ASN A CA 1
ATOM 693 C C . ASN A 1 89 ? -23.142 4.136 19.152 1.00 77.75 89 ASN A C 1
ATOM 695 O O . ASN A 1 89 ? -23.900 3.170 19.099 1.00 77.75 89 ASN A O 1
ATOM 699 N N . ASN A 1 90 ? -22.073 4.228 18.358 1.00 90.00 90 ASN A N 1
ATOM 700 C CA . ASN A 1 90 ? -21.875 3.385 17.174 1.00 90.00 90 ASN A CA 1
ATOM 701 C C . ASN A 1 90 ? -20.679 2.419 17.291 1.00 90.00 90 ASN A C 1
ATOM 703 O O . ASN A 1 90 ? -19.994 2.154 16.305 1.00 90.00 90 ASN A O 1
ATOM 707 N N . THR A 1 91 ? -20.417 1.856 18.476 1.00 92.62 91 THR A N 1
ATOM 708 C CA . THR A 1 91 ? -19.255 0.968 18.715 1.00 92.62 91 THR A CA 1
ATOM 709 C C . THR A 1 91 ? -19.235 -0.272 17.814 1.00 92.62 91 THR A C 1
ATOM 711 O O . THR A 1 91 ? -18.166 -0.719 17.399 1.00 92.62 91 THR A O 1
ATOM 714 N N . ASP A 1 92 ? -20.402 -0.796 17.433 1.00 93.75 92 ASP A N 1
ATOM 715 C CA . ASP A 1 92 ? -20.498 -1.897 16.471 1.00 93.75 92 ASP A CA 1
ATOM 716 C C . ASP A 1 92 ? -20.116 -1.476 15.045 1.00 93.75 92 ASP A C 1
ATOM 718 O O . ASP A 1 92 ? -19.504 -2.264 14.321 1.00 93.75 92 ASP A O 1
ATOM 722 N N . LEU A 1 93 ? -20.459 -0.252 14.626 1.00 95.12 93 LEU A N 1
ATOM 723 C CA . LEU A 1 93 ? -20.049 0.274 13.320 1.00 95.12 93 LEU A CA 1
ATOM 724 C C . LEU A 1 93 ? -18.548 0.557 13.311 1.00 95.12 93 LEU A C 1
ATOM 726 O O . LEU A 1 93 ? -17.864 0.045 12.426 1.00 95.12 93 LEU A O 1
ATOM 730 N N . LEU A 1 94 ? -18.035 1.221 14.352 1.00 96.88 94 LEU A N 1
ATOM 731 C CA . LEU A 1 94 ? -16.605 1.448 14.572 1.00 96.88 94 LEU A CA 1
ATOM 732 C C . LEU A 1 94 ? -15.826 0.140 14.427 1.00 96.88 94 LEU A C 1
ATOM 734 O O . LEU A 1 94 ? -14.916 0.045 13.603 1.00 96.88 94 LEU A O 1
ATOM 738 N N . ARG A 1 95 ? -16.224 -0.907 15.162 1.00 97.19 95 ARG A N 1
ATOM 739 C CA . ARG A 1 95 ? -15.549 -2.209 15.098 1.00 97.19 95 ARG A CA 1
ATOM 740 C C . ARG A 1 95 ? -15.588 -2.805 13.694 1.00 97.19 95 ARG A C 1
ATOM 742 O O . ARG A 1 95 ? -14.582 -3.339 13.240 1.00 97.19 95 ARG A O 1
ATOM 749 N N . ARG A 1 96 ? -16.713 -2.698 12.980 1.00 97.75 96 ARG A N 1
ATOM 750 C CA . ARG A 1 96 ? -16.804 -3.162 11.585 1.00 97.75 96 ARG A CA 1
ATOM 751 C C . ARG A 1 96 ? -15.843 -2.407 10.668 1.00 97.75 96 ARG A C 1
ATOM 753 O O . ARG A 1 96 ? -15.283 -3.036 9.778 1.00 97.75 96 ARG A O 1
ATOM 760 N N . GLN A 1 97 ? -15.637 -1.105 10.867 1.00 98.38 97 GLN A N 1
ATOM 761 C CA . GLN A 1 97 ? -14.653 -0.353 10.083 1.00 98.38 97 GLN A CA 1
ATOM 762 C C . GLN A 1 97 ? -13.222 -0.810 10.380 1.00 98.38 97 GLN A C 1
ATOM 764 O O . GLN A 1 97 ? -12.457 -1.051 9.450 1.00 98.38 97 GLN A O 1
ATOM 769 N N . VAL A 1 98 ? -12.886 -1.015 11.655 1.00 98.50 98 VAL A N 1
ATOM 770 C CA . VAL A 1 98 ? -11.566 -1.521 12.066 1.00 98.50 98 VAL A CA 1
ATOM 771 C C . VAL A 1 98 ? -11.300 -2.924 11.508 1.00 98.50 98 VAL A C 1
ATOM 773 O O . VAL A 1 98 ? -10.209 -3.190 11.012 1.00 98.50 98 VAL A O 1
ATOM 776 N N . ILE A 1 99 ? -12.302 -3.809 11.509 1.00 98.62 99 ILE A N 1
ATOM 777 C CA . ILE A 1 99 ? -12.187 -5.139 10.889 1.00 98.62 99 ILE A CA 1
ATOM 778 C C . ILE A 1 99 ? -11.877 -5.014 9.392 1.00 98.62 99 ILE A C 1
ATOM 780 O O . ILE A 1 99 ? -10.963 -5.671 8.909 1.00 98.62 99 ILE A O 1
ATOM 784 N N . ARG A 1 100 ? -12.564 -4.128 8.657 1.00 98.75 100 ARG A N 1
ATOM 785 C CA . ARG A 1 100 ? -12.283 -3.920 7.223 1.00 98.75 100 ARG A CA 1
ATOM 786 C C . ARG A 1 100 ? -10.873 -3.396 6.956 1.00 98.75 100 ARG A C 1
ATOM 788 O O . ARG A 1 100 ? -10.280 -3.754 5.942 1.00 98.75 100 ARG A O 1
ATOM 795 N N . VAL A 1 101 ? -10.348 -2.550 7.845 1.00 98.81 101 VAL A N 1
ATOM 796 C CA . VAL A 1 101 ? -8.954 -2.084 7.783 1.00 98.81 101 VAL A CA 1
ATOM 797 C C . VAL A 1 101 ? -7.997 -3.275 7.893 1.00 98.81 101 VAL A C 1
ATOM 799 O O . VAL A 1 101 ? -7.121 -3.427 7.043 1.00 98.81 101 VAL A O 1
ATOM 802 N N . LEU A 1 102 ? -8.203 -4.157 8.876 1.00 98.75 102 LEU A N 1
ATOM 803 C CA . LEU A 1 102 ? -7.379 -5.357 9.054 1.00 98.75 102 LEU A CA 1
ATOM 804 C C . LEU A 1 102 ? -7.508 -6.347 7.890 1.00 98.75 102 LEU A C 1
ATOM 806 O O . LEU A 1 102 ? -6.495 -6.878 7.442 1.00 98.75 102 LEU A O 1
ATOM 810 N N . ASP A 1 103 ? -8.715 -6.540 7.350 1.00 98.56 103 ASP A N 1
ATOM 811 C CA . ASP A 1 103 ? -8.944 -7.451 6.223 1.00 98.56 103 ASP A CA 1
ATOM 812 C C . ASP A 1 103 ? -8.079 -7.097 4.995 1.00 98.56 103 ASP A C 1
ATOM 814 O O . ASP A 1 103 ? -7.624 -7.996 4.290 1.00 98.56 103 ASP A O 1
ATOM 818 N N . TYR A 1 104 ? -7.833 -5.806 4.729 1.00 98.38 104 TYR A N 1
ATOM 819 C CA . TYR A 1 104 ? -6.957 -5.365 3.631 1.00 98.38 104 TYR A CA 1
ATOM 820 C C . TYR A 1 104 ? -5.484 -5.251 4.012 1.00 98.38 104 TYR A C 1
ATOM 822 O O . TYR A 1 104 ? -4.630 -5.412 3.138 1.00 98.38 104 TYR A O 1
ATOM 830 N N . LEU A 1 105 ? -5.165 -4.933 5.268 1.00 98.50 105 LEU A N 1
ATOM 831 C CA . LEU A 1 105 ? -3.772 -4.872 5.712 1.00 98.50 105 LEU A CA 1
ATOM 832 C C . LEU A 1 105 ? -3.135 -6.257 5.682 1.00 98.50 105 LEU A C 1
ATOM 834 O O . LEU A 1 105 ? -2.081 -6.419 5.074 1.00 98.50 105 LEU A O 1
ATOM 838 N N . ASP A 1 106 ? -3.812 -7.242 6.260 1.00 98.06 106 ASP A N 1
ATOM 839 C CA . ASP A 1 106 ? -3.270 -8.588 6.461 1.00 98.06 106 ASP A CA 1
ATOM 840 C C . ASP A 1 106 ? -3.626 -9.526 5.306 1.00 98.06 106 ASP A C 1
ATOM 842 O O . ASP A 1 106 ? -2.972 -10.540 5.072 1.00 98.06 106 ASP A O 1
ATOM 846 N N . GLY A 1 107 ? -4.686 -9.188 4.577 1.00 97.00 107 GLY A N 1
ATOM 847 C CA . GLY A 1 107 ? -5.302 -10.073 3.610 1.00 97.00 107 GLY A CA 1
ATOM 848 C C . GLY A 1 107 ? -6.213 -11.101 4.282 1.00 97.00 107 GLY A C 1
ATOM 849 O O . GLY A 1 107 ? -5.980 -11.581 5.397 1.00 97.00 107 GLY A O 1
ATOM 850 N N . THR A 1 108 ? -7.262 -11.500 3.567 1.00 95.56 108 THR A N 1
ATOM 851 C CA . THR A 1 108 ? -8.331 -12.349 4.119 1.00 95.56 108 THR A CA 1
ATOM 852 C C . THR A 1 108 ? -7.870 -13.729 4.592 1.00 95.56 108 THR A C 1
ATOM 854 O O . THR A 1 108 ? -8.583 -14.377 5.353 1.00 95.56 108 THR A O 1
ATOM 857 N N . ALA A 1 109 ? -6.713 -14.206 4.125 1.00 94.19 109 ALA A N 1
ATOM 858 C CA . ALA A 1 109 ? -6.157 -15.492 4.540 1.00 94.19 109 ALA A CA 1
ATOM 859 C C . ALA A 1 109 ? -5.449 -15.434 5.907 1.00 94.19 109 ALA A C 1
ATOM 861 O O . ALA A 1 109 ? -5.391 -16.456 6.586 1.00 94.19 109 ALA A O 1
ATOM 862 N N . TYR A 1 110 ? -4.943 -14.263 6.314 1.00 96.19 110 TYR A N 1
ATOM 863 C CA . TYR A 1 110 ? -4.055 -14.126 7.475 1.00 96.19 110 TYR A CA 1
ATOM 864 C C . TYR A 1 110 ? -4.640 -13.267 8.604 1.00 96.19 110 TYR A C 1
ATOM 866 O O . TYR A 1 110 ? -4.248 -13.429 9.758 1.00 96.19 110 TYR A O 1
ATOM 874 N N . VAL A 1 111 ? -5.641 -12.426 8.319 1.00 96.50 111 VAL A N 1
ATOM 875 C CA . VAL A 1 111 ? -6.282 -11.535 9.311 1.00 96.50 111 VAL A CA 1
ATOM 876 C C . VAL A 1 111 ? -6.850 -12.264 10.544 1.00 96.50 111 VAL A C 1
ATOM 878 O O . VAL A 1 111 ? -6.942 -11.707 11.642 1.00 96.50 111 VAL A O 1
ATOM 881 N N . GLY A 1 112 ? -7.200 -13.545 10.400 1.00 95.81 112 GLY A N 1
ATOM 882 C CA . GLY A 1 112 ? -7.692 -14.380 11.498 1.00 95.81 112 GLY A CA 1
ATOM 883 C C . GLY A 1 112 ? -6.672 -14.625 12.618 1.00 95.81 112 GLY A C 1
ATOM 884 O O . GLY A 1 112 ? -7.072 -15.008 13.713 1.00 95.81 112 GLY A O 1
ATOM 885 N N . HIS A 1 113 ? -5.374 -14.405 12.376 1.00 93.19 113 HIS A N 1
ATOM 886 C CA . HIS A 1 113 ? -4.326 -14.607 13.383 1.00 93.19 113 HIS A CA 1
ATOM 887 C C . HIS A 1 113 ? -4.362 -13.554 14.496 1.00 93.19 113 HIS A C 1
ATOM 889 O O . HIS A 1 113 ? -4.071 -13.864 15.651 1.00 93.19 113 HIS A O 1
ATOM 895 N N . ASP A 1 114 ? -4.745 -12.322 14.158 1.00 91.44 114 ASP A N 1
ATOM 896 C CA . ASP A 1 114 ? -4.674 -11.177 15.066 1.00 91.44 114 ASP A CA 1
ATOM 897 C C . ASP A 1 114 ? -6.040 -10.609 15.467 1.00 91.44 114 ASP A C 1
ATOM 899 O O . ASP A 1 114 ? -6.108 -9.664 16.256 1.00 91.44 114 ASP A O 1
ATOM 903 N N . THR A 1 115 ? -7.132 -11.213 15.000 1.00 96.06 115 THR A N 1
ATOM 904 C CA . THR A 1 115 ? -8.505 -10.843 15.367 1.00 96.06 115 THR A CA 1
ATOM 905 C C . THR A 1 115 ? -9.122 -11.843 16.356 1.00 96.06 115 THR A C 1
ATOM 907 O O . THR A 1 115 ? -8.694 -12.996 16.433 1.00 96.06 115 THR A O 1
ATOM 910 N N . PRO A 1 116 ? -10.128 -11.440 17.158 1.00 96.12 116 PRO A N 1
ATOM 911 C CA . PRO A 1 116 ? -10.874 -12.379 17.992 1.00 96.12 116 PRO A CA 1
ATOM 912 C C . PRO A 1 116 ? -11.467 -13.539 17.179 1.00 96.12 116 PRO A C 1
ATOM 914 O O . PRO A 1 116 ? -11.926 -13.352 16.049 1.00 96.12 116 PRO A O 1
ATOM 917 N N . ALA A 1 117 ? -11.517 -14.734 17.772 1.00 95.06 117 ALA A N 1
ATOM 918 C CA . ALA A 1 117 ? -12.090 -15.908 17.120 1.00 95.06 117 ALA A CA 1
ATOM 919 C C . ALA A 1 117 ? -13.540 -15.651 16.664 1.00 95.06 117 ALA A C 1
ATOM 921 O O . ALA A 1 117 ? -14.360 -15.133 17.421 1.00 95.06 117 ALA A O 1
ATOM 922 N N . GLY A 1 118 ? -13.853 -16.034 15.424 1.00 94.44 118 GLY A N 1
ATOM 923 C CA . GLY A 1 118 ? -15.172 -15.814 14.821 1.00 94.44 118 GLY A CA 1
ATOM 924 C C . GLY A 1 118 ? -15.384 -14.417 14.226 1.00 94.44 118 GLY A C 1
ATOM 925 O O . GLY A 1 118 ? -16.494 -14.129 13.776 1.00 94.44 118 GLY A O 1
ATOM 926 N N . THR A 1 119 ? -14.352 -13.564 14.187 1.00 97.19 119 THR A N 1
ATOM 927 C CA . THR A 1 119 ? -14.407 -12.291 13.452 1.00 97.19 119 THR A CA 1
ATOM 928 C C . THR A 1 119 ? -14.695 -12.560 11.968 1.00 97.19 119 THR A C 1
ATOM 930 O O . THR A 1 119 ? -13.982 -13.350 11.346 1.00 97.19 119 THR A O 1
ATOM 933 N N . PRO A 1 120 ? -15.750 -11.960 11.386 1.00 96.88 120 PRO A N 1
ATOM 934 C CA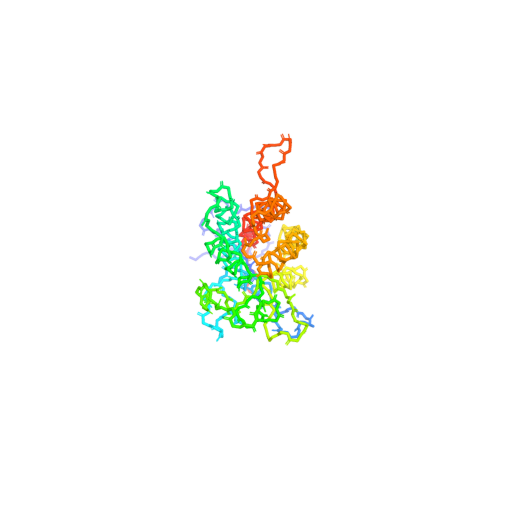 . PRO A 1 120 ? -16.082 -12.162 9.982 1.00 96.88 120 PRO A CA 1
ATOM 935 C C . PRO A 1 120 ? -15.177 -11.328 9.071 1.00 96.88 120 PRO A C 1
ATOM 937 O O . PRO A 1 120 ? -14.793 -10.221 9.432 1.00 96.88 120 PRO A O 1
ATOM 940 N N . ILE A 1 121 ? -14.962 -11.806 7.846 1.00 98.06 121 ILE A N 1
ATOM 941 C CA . ILE A 1 121 ? -14.430 -10.983 6.753 1.00 98.06 121 ILE A CA 1
ATOM 942 C C . ILE A 1 121 ? -15.538 -10.039 6.273 1.00 98.06 121 ILE A C 1
ATOM 944 O O . ILE A 1 121 ? -16.638 -10.486 5.933 1.00 98.06 121 ILE A O 1
ATOM 948 N N . LEU A 1 122 ? -15.266 -8.734 6.258 1.00 98.25 122 LEU A N 1
ATOM 949 C CA . LEU A 1 122 ? -16.242 -7.675 5.962 1.00 98.25 122 LEU A CA 1
ATOM 950 C C . LEU A 1 122 ? -15.962 -6.914 4.662 1.00 98.25 122 LEU A C 1
ATOM 952 O O . LEU A 1 122 ? -16.677 -5.954 4.343 1.00 98.25 122 LEU A O 1
ATOM 956 N N . VAL A 1 123 ? -14.936 -7.332 3.928 1.00 97.94 123 VAL A N 1
ATOM 957 C CA . VAL A 1 123 ? -14.538 -6.776 2.633 1.00 97.94 123 VAL A CA 1
ATOM 958 C C . VAL A 1 123 ? -14.837 -7.748 1.497 1.00 97.94 123 VAL A C 1
ATOM 960 O O . VAL A 1 123 ? -15.174 -8.910 1.717 1.00 97.94 123 VAL A O 1
ATOM 963 N N . ASP A 1 124 ? -14.704 -7.277 0.257 1.00 95.69 124 ASP A N 1
ATOM 964 C CA . ASP A 1 124 ? -14.722 -8.162 -0.904 1.00 95.69 124 ASP A CA 1
ATOM 965 C C . ASP A 1 124 ? -13.541 -9.159 -0.801 1.00 95.69 124 ASP A C 1
ATOM 967 O O . ASP A 1 124 ? -12.381 -8.732 -0.807 1.00 95.69 124 ASP A O 1
ATOM 971 N N . PRO A 1 125 ? -13.797 -10.481 -0.725 1.00 93.00 125 PRO A N 1
ATOM 972 C CA . PRO A 1 125 ? -12.761 -11.489 -0.485 1.00 93.00 125 PRO A CA 1
ATOM 973 C C . PRO A 1 125 ? -11.826 -11.711 -1.680 1.00 93.00 125 PRO A C 1
ATOM 975 O O . PRO A 1 125 ? -10.830 -12.428 -1.584 1.00 93.00 125 PRO A O 1
ATOM 978 N N . LYS A 1 126 ? -12.153 -11.146 -2.843 1.00 93.69 126 LYS A N 1
ATOM 979 C CA . LYS A 1 126 ? -11.256 -11.085 -3.989 1.00 93.69 126 LYS A CA 1
ATOM 980 C C . LYS A 1 126 ? -10.341 -9.870 -3.853 1.00 93.69 126 LYS A C 1
ATOM 982 O O . LYS A 1 126 ? -9.129 -10.036 -3.931 1.00 93.69 126 LYS A O 1
ATOM 987 N N . ALA A 1 127 ? -10.886 -8.681 -3.603 1.00 93.31 127 ALA A N 1
ATOM 988 C CA . ALA A 1 127 ? -10.087 -7.455 -3.489 1.00 93.31 127 ALA A CA 1
ATOM 989 C C . ALA A 1 127 ? -9.152 -7.439 -2.261 1.00 93.31 127 ALA A C 1
ATOM 991 O O . ALA A 1 127 ? -8.027 -6.949 -2.364 1.00 93.31 127 ALA A O 1
ATOM 992 N N . GLY A 1 128 ? -9.593 -8.010 -1.134 1.00 95.38 128 GLY A N 1
ATOM 993 C CA . GLY A 1 128 ? -8.801 -8.167 0.093 1.00 95.38 128 GLY A CA 1
ATOM 994 C C . GLY A 1 128 ? -7.968 -9.450 0.148 1.00 95.38 128 GLY A C 1
ATOM 995 O O . GLY A 1 128 ? -7.459 -9.802 1.204 1.00 95.38 128 GLY A O 1
ATOM 996 N N . ARG A 1 129 ? -7.852 -10.205 -0.953 1.00 94.69 129 ARG A N 1
ATOM 997 C CA . ARG A 1 129 ? -7.181 -11.516 -0.939 1.00 94.69 129 ARG A CA 1
ATOM 998 C C . ARG A 1 129 ? -5.703 -11.428 -0.564 1.00 94.69 129 ARG A C 1
ATOM 1000 O O . ARG A 1 129 ? -5.211 -12.289 0.158 1.00 94.69 129 ARG A O 1
ATOM 1007 N N . VAL A 1 130 ? -5.021 -10.416 -1.093 1.00 96.94 130 VAL A N 1
ATOM 1008 C CA . VAL A 1 130 ? -3.611 -10.124 -0.824 1.00 96.94 130 VAL A CA 1
ATOM 1009 C C . VAL A 1 130 ? -3.558 -8.955 0.149 1.00 96.94 130 VAL A C 1
ATOM 1011 O O . VAL A 1 130 ? -4.235 -7.946 -0.069 1.00 96.94 130 VAL A O 1
ATOM 1014 N N . GLY A 1 131 ? -2.775 -9.107 1.212 1.00 97.62 131 GLY A N 1
ATOM 1015 C CA . GLY A 1 131 ? -2.534 -8.044 2.176 1.00 97.62 131 GLY A CA 1
ATOM 1016 C C . GLY A 1 131 ? -1.696 -6.915 1.581 1.00 97.62 131 GLY A C 1
ATOM 1017 O O . GLY A 1 131 ? -0.840 -7.123 0.715 1.00 97.62 131 GLY A O 1
ATOM 1018 N N . ILE A 1 132 ? -1.924 -5.696 2.061 1.00 98.62 132 ILE A N 1
ATOM 1019 C CA . ILE A 1 132 ? -0.992 -4.582 1.839 1.00 98.62 132 ILE A CA 1
ATOM 1020 C C . ILE A 1 132 ? 0.347 -4.877 2.528 1.00 98.62 132 ILE A C 1
ATOM 1022 O O . ILE A 1 132 ? 1.393 -4.519 1.988 1.00 98.62 132 ILE A O 1
ATOM 1026 N N . LEU A 1 133 ? 0.303 -5.554 3.679 1.00 98.25 133 LEU A N 1
ATOM 1027 C CA . LEU A 1 133 ? 1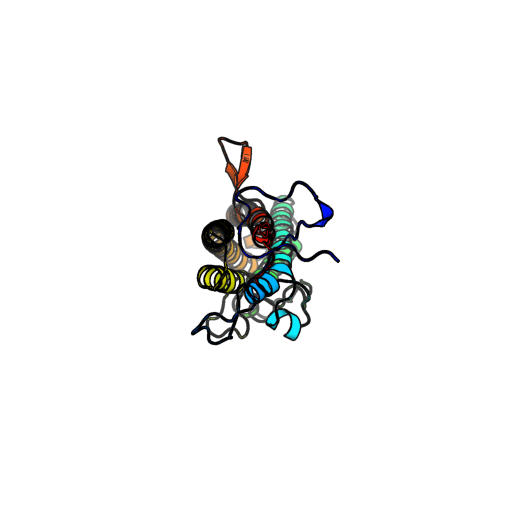.451 -5.986 4.463 1.00 98.25 133 LEU A CA 1
ATOM 1028 C C . LEU A 1 133 ? 1.678 -7.491 4.373 1.00 98.25 133 LEU A C 1
ATOM 1030 O O . LEU A 1 133 ? 0.771 -8.280 4.119 1.00 98.25 133 LEU A O 1
ATOM 1034 N N . GLU A 1 134 ? 2.927 -7.867 4.613 1.00 95.12 134 GLU A N 1
ATOM 1035 C CA . GLU A 1 134 ? 3.351 -9.242 4.825 1.00 95.12 134 GLU A CA 1
ATOM 1036 C C . GLU A 1 134 ? 3.344 -9.509 6.325 1.00 95.12 134 GLU A C 1
ATOM 1038 O O . GLU A 1 134 ? 4.035 -8.826 7.085 1.00 95.12 134 GLU A O 1
ATOM 1043 N N . VAL A 1 135 ? 2.501 -10.447 6.753 1.00 94.69 135 VAL A N 1
ATOM 1044 C CA . VAL A 1 135 ? 2.239 -10.706 8.181 1.00 94.69 135 VAL A CA 1
ATOM 1045 C C . VAL A 1 135 ? 2.674 -12.101 8.623 1.00 94.69 135 VAL A C 1
ATOM 1047 O O . VAL A 1 135 ? 2.800 -12.350 9.820 1.00 94.69 135 VAL A O 1
ATOM 1050 N N . ASP A 1 136 ? 2.954 -12.994 7.671 1.00 92.31 136 ASP A N 1
ATOM 1051 C CA . ASP A 1 136 ? 3.513 -14.323 7.910 1.00 92.31 136 ASP A CA 1
ATOM 1052 C C . ASP A 1 136 ? 4.737 -14.523 7.000 1.00 92.31 136 ASP A C 1
ATOM 1054 O O . ASP A 1 136 ? 4.617 -14.333 5.791 1.00 92.31 136 ASP A O 1
ATOM 1058 N N . PRO A 1 137 ? 5.913 -14.918 7.523 1.00 87.38 137 PRO A N 1
ATOM 1059 C CA . PRO A 1 137 ? 7.101 -15.157 6.698 1.00 87.38 137 PRO A CA 1
ATOM 1060 C C . PRO A 1 137 ? 6.950 -16.328 5.713 1.00 87.38 137 PRO A C 1
ATOM 1062 O O . PRO A 1 137 ? 7.756 -16.460 4.798 1.00 87.38 137 PRO A O 1
ATOM 1065 N N . ASN A 1 138 ? 5.949 -17.191 5.903 1.00 89.06 138 ASN A N 1
ATOM 1066 C CA . ASN A 1 138 ? 5.627 -18.313 5.024 1.00 89.06 138 ASN A CA 1
ATOM 1067 C C . ASN A 1 138 ? 4.353 -18.052 4.210 1.00 89.06 138 ASN A C 1
ATOM 1069 O O . ASN A 1 138 ? 3.723 -19.005 3.734 1.00 89.06 138 ASN A O 1
ATOM 1073 N N . GLN A 1 139 ? 3.923 -16.791 4.088 1.00 91.38 139 GLN A N 1
ATOM 1074 C CA . GLN A 1 139 ? 2.755 -16.482 3.280 1.00 91.38 139 GLN A CA 1
ATOM 1075 C C . GLN A 1 139 ? 2.967 -16.896 1.820 1.00 91.38 139 GLN A C 1
ATOM 1077 O O . GLN A 1 139 ? 4.056 -16.778 1.266 1.00 91.38 139 GLN A O 1
ATOM 1082 N N . ALA A 1 140 ? 1.912 -17.423 1.198 1.00 87.81 140 ALA A N 1
ATOM 1083 C CA . ALA A 1 140 ? 2.012 -18.028 -0.129 1.00 87.81 140 ALA A CA 1
ATOM 1084 C C . ALA A 1 140 ? 2.222 -16.995 -1.243 1.00 87.81 140 ALA A C 1
ATOM 1086 O O . ALA A 1 140 ? 2.753 -17.332 -2.296 1.00 87.81 140 ALA A O 1
ATOM 1087 N N . LEU A 1 141 ? 1.763 -15.763 -1.019 1.00 89.75 141 LEU A N 1
ATOM 1088 C CA . LEU A 1 141 ? 1.912 -14.644 -1.936 1.00 89.75 141 LEU A CA 1
ATOM 1089 C C . LEU A 1 141 ? 2.537 -13.474 -1.189 1.00 89.75 141 LEU A C 1
ATOM 1091 O O . LEU A 1 141 ? 2.107 -13.210 -0.064 1.00 89.75 141 LEU A O 1
ATOM 1095 N N . PRO A 1 142 ? 3.477 -12.744 -1.807 1.00 94.06 142 PRO A N 1
ATOM 1096 C CA . PRO A 1 142 ? 4.015 -11.529 -1.224 1.00 94.06 142 PRO A CA 1
ATOM 1097 C C . PRO A 1 142 ? 2.917 -10.470 -1.071 1.00 94.06 142 PRO A C 1
ATOM 1099 O O . PRO A 1 142 ? 1.946 -10.414 -1.833 1.00 94.06 142 PRO A O 1
ATOM 1102 N N . SER A 1 143 ? 3.096 -9.585 -0.093 1.00 97.31 143 SER A N 1
ATOM 1103 C CA . SER A 1 143 ? 2.220 -8.425 0.075 1.00 97.31 143 SER A CA 1
ATOM 1104 C C . SER A 1 143 ? 2.363 -7.443 -1.084 1.00 97.31 143 SER A C 1
ATOM 1106 O O . SER A 1 143 ? 3.385 -7.443 -1.774 1.00 97.31 143 SER A O 1
ATOM 1108 N N . TYR A 1 144 ? 1.390 -6.546 -1.279 1.00 98.50 144 TYR A N 1
ATOM 1109 C CA . TYR A 1 144 ? 1.510 -5.528 -2.330 1.00 98.50 144 TYR A CA 1
ATOM 1110 C C . TYR A 1 144 ? 2.780 -4.677 -2.186 1.00 98.50 144 TYR A C 1
ATOM 1112 O O . TYR A 1 144 ? 3.444 -4.416 -3.188 1.00 98.50 144 TYR A O 1
ATOM 1120 N N . LEU A 1 145 ? 3.142 -4.269 -0.963 1.00 98.50 145 LEU A N 1
ATOM 1121 C CA . LEU A 1 145 ? 4.333 -3.447 -0.729 1.00 98.50 145 LEU A CA 1
ATOM 1122 C C . LEU A 1 145 ? 5.624 -4.240 -0.983 1.00 98.50 145 LEU A C 1
ATOM 1124 O O . LEU A 1 145 ? 6.470 -3.776 -1.749 1.00 98.50 145 LEU A O 1
ATOM 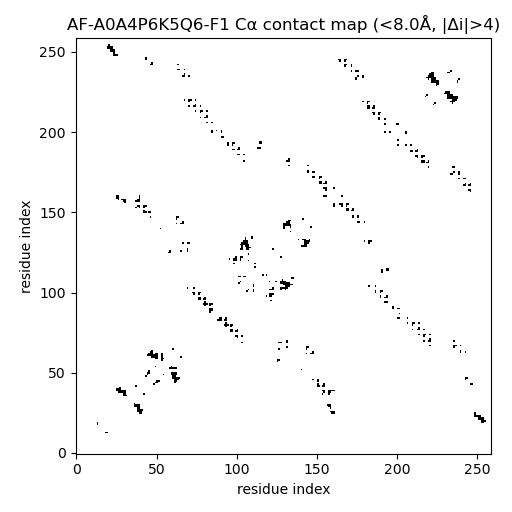1128 N N . SER A 1 146 ? 5.741 -5.460 -0.439 1.00 97.94 146 SER A N 1
ATOM 1129 C CA . SER A 1 146 ? 6.900 -6.339 -0.676 1.00 97.94 146 SER A CA 1
ATOM 1130 C C . SER A 1 146 ? 7.080 -6.634 -2.173 1.00 97.94 146 SER A C 1
ATOM 1132 O O . SER A 1 146 ? 8.189 -6.564 -2.705 1.00 97.94 146 SER A O 1
ATOM 1134 N N . HIS A 1 147 ? 5.981 -6.928 -2.874 1.00 98.00 147 HIS A N 1
ATOM 1135 C CA . HIS A 1 147 ? 6.004 -7.320 -4.282 1.00 98.00 147 HIS A CA 1
ATOM 1136 C C . HIS A 1 147 ? 6.357 -6.144 -5.207 1.00 98.00 147 HIS A C 1
ATOM 1138 O O . HIS A 1 147 ? 7.133 -6.295 -6.154 1.00 98.00 147 HIS A O 1
ATOM 1144 N N . ILE A 1 148 ? 5.859 -4.941 -4.906 1.00 98.75 148 ILE A N 1
ATOM 1145 C CA . ILE A 1 148 ? 6.263 -3.727 -5.625 1.00 98.75 148 ILE A CA 1
ATOM 1146 C C . ILE A 1 148 ? 7.761 -3.462 -5.428 1.00 98.75 148 ILE A C 1
ATOM 1148 O O . ILE A 1 148 ? 8.463 -3.259 -6.421 1.00 98.75 148 ILE A O 1
ATOM 1152 N N . SER A 1 149 ? 8.275 -3.525 -4.194 1.00 98.44 149 SER A N 1
ATOM 1153 C CA . SER A 1 149 ? 9.712 -3.355 -3.917 1.00 98.44 149 SER A CA 1
ATOM 1154 C C . SER A 1 149 ? 10.588 -4.368 -4.660 1.00 98.44 149 SER A C 1
ATOM 1156 O O . SER A 1 149 ? 11.632 -3.994 -5.209 1.00 98.44 149 SER A O 1
ATOM 1158 N N . LEU A 1 150 ? 10.147 -5.628 -4.765 1.00 97.69 150 LEU A N 1
ATOM 1159 C CA . LEU A 1 150 ? 10.830 -6.654 -5.561 1.00 97.69 150 LEU A CA 1
ATOM 1160 C C . LEU A 1 150 ? 10.989 -6.208 -7.019 1.00 97.69 150 LEU A C 1
ATOM 1162 O O . LEU A 1 150 ? 12.089 -6.262 -7.571 1.00 97.69 150 LEU A O 1
ATOM 1166 N N . HIS A 1 151 ? 9.918 -5.729 -7.653 1.00 98.44 151 HIS A N 1
ATOM 1167 C CA . HIS A 1 151 ? 9.987 -5.311 -9.053 1.00 98.44 151 HIS A CA 1
ATOM 1168 C C . HIS A 1 151 ? 10.721 -3.992 -9.270 1.00 98.44 151 HIS A C 1
ATOM 1170 O O . HIS A 1 151 ? 11.360 -3.836 -10.308 1.00 98.44 151 HIS A O 1
ATOM 1176 N N . LEU A 1 152 ? 10.687 -3.064 -8.316 1.00 98.50 152 LEU A N 1
ATOM 1177 C CA . LEU A 1 152 ? 11.495 -1.844 -8.378 1.00 98.50 152 LEU A CA 1
ATOM 1178 C C . LEU A 1 152 ? 12.991 -2.163 -8.307 1.00 98.50 152 LEU A C 1
ATOM 1180 O O . LEU A 1 152 ? 13.774 -1.637 -9.099 1.00 98.50 152 LEU A O 1
ATOM 1184 N N . THR A 1 153 ? 13.376 -3.077 -7.416 1.00 97.56 153 THR A N 1
ATOM 1185 C CA . THR A 1 153 ? 14.758 -3.560 -7.309 1.00 97.56 153 THR A CA 1
ATOM 1186 C C . THR A 1 153 ? 15.179 -4.313 -8.570 1.00 97.56 153 THR A C 1
ATOM 1188 O O . THR A 1 153 ? 16.252 -4.054 -9.115 1.00 97.56 153 THR A O 1
ATOM 1191 N N . GLY A 1 154 ? 14.330 -5.209 -9.079 1.00 96.94 154 GLY A N 1
ATOM 1192 C CA . GLY A 1 154 ? 14.587 -5.927 -10.329 1.00 96.94 154 GLY A CA 1
ATOM 1193 C C . GLY A 1 154 ? 14.737 -4.985 -11.527 1.00 96.94 154 GLY A C 1
ATOM 1194 O O . GLY A 1 154 ? 15.677 -5.114 -12.307 1.00 96.94 154 GLY A O 1
ATOM 1195 N N . LEU A 1 155 ? 13.894 -3.951 -11.617 1.00 96.44 155 LEU A N 1
ATOM 1196 C CA . LEU A 1 155 ? 13.978 -2.920 -12.651 1.00 96.44 155 LEU A CA 1
ATOM 1197 C C . LEU A 1 155 ? 15.336 -2.208 -12.638 1.00 96.44 155 LEU A C 1
ATOM 1199 O O . LEU A 1 155 ? 15.952 -2.072 -13.695 1.00 96.44 155 LEU A O 1
ATOM 1203 N N . VAL A 1 156 ? 15.824 -1.797 -11.462 1.00 96.88 156 VAL A N 1
ATOM 1204 C CA . VAL A 1 156 ? 17.136 -1.139 -11.305 1.00 96.88 156 VAL A CA 1
ATOM 1205 C C . VAL A 1 156 ? 18.300 -2.044 -11.724 1.00 96.88 156 VAL A C 1
ATOM 1207 O O . VAL A 1 156 ? 19.327 -1.537 -12.162 1.00 96.88 156 VAL A O 1
ATOM 1210 N N . ASN A 1 157 ? 18.149 -3.364 -11.619 1.00 95.44 157 ASN A N 1
ATOM 1211 C CA . ASN A 1 157 ? 19.179 -4.327 -12.017 1.00 95.44 157 ASN A CA 1
ATOM 1212 C C . ASN A 1 157 ? 19.019 -4.836 -13.460 1.00 95.44 157 ASN A C 1
ATOM 1214 O O . ASN A 1 157 ? 19.888 -5.548 -13.963 1.00 95.44 157 ASN A O 1
ATOM 1218 N N . SER A 1 158 ? 17.922 -4.485 -14.131 1.00 95.44 158 SER A N 1
ATOM 1219 C CA . SER A 1 158 ? 17.606 -4.997 -15.461 1.00 95.44 158 SER A CA 1
ATOM 1220 C C . SER A 1 158 ? 18.399 -4.320 -16.579 1.00 95.44 158 SER A C 1
ATOM 1222 O O . SER A 1 158 ? 18.762 -3.147 -16.515 1.00 95.44 158 SER A O 1
ATOM 1224 N N . LEU A 1 159 ? 18.651 -5.050 -17.663 1.00 92.44 159 LEU A N 1
ATOM 1225 C CA . LEU A 1 159 ? 19.318 -4.475 -18.830 1.00 92.44 159 LEU A CA 1
ATOM 1226 C C . LEU A 1 159 ? 18.401 -3.481 -19.554 1.00 92.44 159 LEU A C 1
ATOM 1228 O O . LEU A 1 159 ? 17.232 -3.775 -19.797 1.00 92.44 159 LEU A O 1
ATOM 1232 N N . GLY A 1 160 ? 18.956 -2.345 -19.984 1.00 89.50 160 GLY A N 1
ATOM 1233 C CA . GLY A 1 160 ? 18.274 -1.387 -20.861 1.00 89.50 160 GLY A CA 1
ATOM 1234 C C . GLY A 1 160 ? 17.360 -0.380 -20.158 1.00 89.50 160 GLY A C 1
ATOM 1235 O O . GLY A 1 160 ? 16.601 0.306 -20.840 1.00 89.50 160 GLY A O 1
ATOM 1236 N N . HIS A 1 161 ? 17.415 -0.262 -18.825 1.00 93.62 161 HIS A N 1
ATOM 1237 C CA . HIS A 1 161 ? 16.745 0.840 -18.134 1.00 93.62 161 HIS A CA 1
ATOM 1238 C C . HIS A 1 161 ? 17.431 2.177 -18.460 1.00 93.62 161 HIS A C 1
ATOM 1240 O O . HIS A 1 161 ? 18.643 2.263 -18.664 1.00 93.62 161 HIS A O 1
ATOM 1246 N N . THR A 1 162 ? 16.666 3.263 -18.451 1.00 93.31 162 THR A N 1
ATOM 1247 C CA . THR A 1 162 ? 17.223 4.621 -18.523 1.00 93.31 162 THR A CA 1
ATOM 1248 C C . THR A 1 162 ? 17.676 5.103 -17.142 1.00 93.31 162 THR A C 1
ATOM 1250 O O . THR A 1 162 ? 17.223 4.599 -16.111 1.00 93.31 162 THR A O 1
ATOM 1253 N N . THR A 1 163 ? 18.523 6.136 -17.090 1.00 93.94 163 THR A N 1
ATOM 1254 C CA . THR A 1 163 ? 18.862 6.819 -15.826 1.00 93.94 163 THR A CA 1
ATOM 1255 C C . THR A 1 163 ? 17.616 7.390 -15.142 1.00 93.94 163 THR A C 1
ATOM 1257 O O . THR A 1 163 ? 17.516 7.375 -13.919 1.00 93.94 163 THR A O 1
ATOM 1260 N N . PHE A 1 164 ? 16.642 7.866 -15.923 1.00 94.62 164 PHE A N 1
ATOM 1261 C CA . PHE A 1 164 ? 15.385 8.402 -15.403 1.00 94.62 164 PHE A CA 1
ATOM 1262 C C . PHE A 1 164 ? 14.551 7.322 -14.701 1.00 94.62 164 PHE A C 1
ATOM 1264 O O . PHE A 1 164 ? 14.138 7.512 -13.557 1.00 94.62 164 PHE A O 1
ATOM 1271 N N . GLN A 1 165 ? 14.382 6.158 -15.337 1.00 96.50 165 GLN A N 1
ATOM 1272 C CA . GLN A 1 165 ? 13.688 5.014 -14.738 1.00 96.50 165 GLN A CA 1
ATOM 1273 C C . GLN A 1 165 ? 14.385 4.530 -13.461 1.00 96.50 165 GLN A C 1
ATOM 1275 O O . GLN A 1 165 ? 13.717 4.306 -12.455 1.00 96.50 165 GLN A O 1
ATOM 1280 N N . GLN A 1 166 ? 15.719 4.444 -13.462 1.00 97.38 166 GLN A N 1
ATOM 1281 C CA . GLN A 1 166 ? 16.489 4.063 -12.274 1.00 97.38 166 GLN A CA 1
ATOM 1282 C C . GLN A 1 166 ? 16.265 5.037 -11.105 1.00 97.38 166 GLN A C 1
ATOM 1284 O O . GLN A 1 166 ? 16.064 4.615 -9.962 1.00 97.38 166 GLN A O 1
ATOM 1289 N N . GLN A 1 167 ? 16.282 6.345 -11.382 1.00 97.81 167 GLN A N 1
ATOM 1290 C CA . GLN A 1 167 ? 16.055 7.380 -10.372 1.00 97.81 167 GLN A CA 1
ATOM 1291 C C . GLN A 1 167 ? 14.642 7.322 -9.795 1.00 97.81 167 GLN A C 1
ATOM 1293 O O . GLN A 1 167 ? 14.489 7.439 -8.579 1.00 97.81 167 GLN A O 1
ATOM 1298 N N . ILE A 1 168 ? 13.623 7.142 -10.642 1.00 97.69 168 ILE A N 1
ATOM 1299 C CA . ILE A 1 168 ? 12.244 6.968 -10.180 1.00 97.69 168 ILE A CA 1
ATOM 1300 C C . ILE A 1 168 ? 12.146 5.711 -9.323 1.00 97.69 168 ILE A C 1
ATOM 1302 O O . ILE A 1 168 ? 11.708 5.810 -8.183 1.00 97.69 168 ILE A O 1
ATOM 1306 N N . ALA A 1 169 ? 12.601 4.560 -9.820 1.00 98.38 169 ALA A N 1
ATOM 1307 C CA . ALA A 1 169 ? 12.455 3.295 -9.109 1.00 98.38 169 ALA A CA 1
ATOM 1308 C C . ALA A 1 169 ? 13.120 3.325 -7.727 1.00 98.38 169 ALA A C 1
ATOM 1310 O O . ALA A 1 169 ? 12.508 2.930 -6.742 1.00 98.38 169 ALA A O 1
ATOM 1311 N N . THR A 1 170 ? 14.318 3.909 -7.629 1.00 98.31 170 THR A N 1
ATOM 1312 C CA . THR A 1 170 ? 15.019 4.085 -6.346 1.00 98.31 170 THR A CA 1
ATOM 1313 C C . THR A 1 170 ? 14.260 5.005 -5.383 1.00 98.31 170 THR A C 1
ATOM 1315 O O . THR A 1 170 ? 14.263 4.779 -4.175 1.00 98.31 170 THR A O 1
ATOM 1318 N N . LYS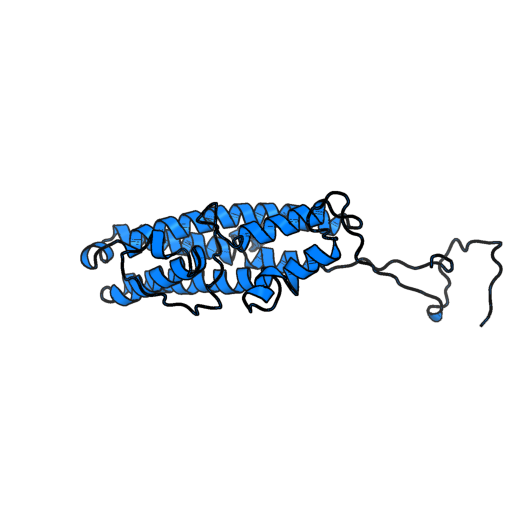 A 1 171 ? 13.640 6.082 -5.884 1.00 97.69 171 LYS A N 1
ATOM 1319 C CA . LYS A 1 171 ? 12.857 7.003 -5.043 1.00 97.69 171 LYS A CA 1
ATOM 1320 C C . LYS A 1 171 ? 11.548 6.368 -4.586 1.00 97.69 171 LYS A C 1
ATOM 1322 O O . LYS A 1 171 ? 11.192 6.511 -3.423 1.00 97.69 171 LYS A O 1
ATOM 1327 N N . VAL A 1 172 ? 10.862 5.668 -5.486 1.00 98.31 172 VAL A N 1
ATOM 1328 C CA . VAL A 1 172 ? 9.612 4.971 -5.177 1.00 98.31 172 VAL A CA 1
ATOM 1329 C C . VAL A 1 172 ? 9.854 3.850 -4.177 1.00 98.31 172 VAL A C 1
ATOM 1331 O O . VAL A 1 172 ? 9.085 3.737 -3.236 1.00 98.31 172 VAL A O 1
ATOM 1334 N N . ASP A 1 173 ? 10.937 3.083 -4.304 1.00 98.62 173 ASP A N 1
ATOM 1335 C CA . ASP A 1 173 ? 11.238 2.001 -3.359 1.00 98.62 173 ASP A CA 1
ATOM 1336 C C . ASP A 1 173 ? 11.455 2.524 -1.928 1.00 98.62 173 ASP A C 1
ATOM 1338 O O . ASP A 1 173 ? 10.917 1.981 -0.967 1.00 98.62 173 ASP A O 1
ATOM 1342 N N . LYS A 1 174 ? 12.147 3.661 -1.780 1.00 98.19 174 LYS A N 1
ATOM 1343 C CA . LYS A 1 174 ? 12.274 4.340 -0.479 1.00 98.19 174 LYS A CA 1
ATOM 1344 C C . LYS A 1 174 ? 10.924 4.777 0.086 1.00 98.19 174 LYS A C 1
ATOM 1346 O O . LYS A 1 174 ? 10.696 4.649 1.286 1.00 98.19 174 LYS A O 1
ATOM 1351 N N . GLU A 1 175 ? 10.036 5.284 -0.764 1.00 98.06 175 GLU A N 1
ATOM 1352 C CA . GLU A 1 175 ? 8.694 5.679 -0.337 1.00 98.06 175 GLU A CA 1
ATOM 1353 C C . GLU A 1 17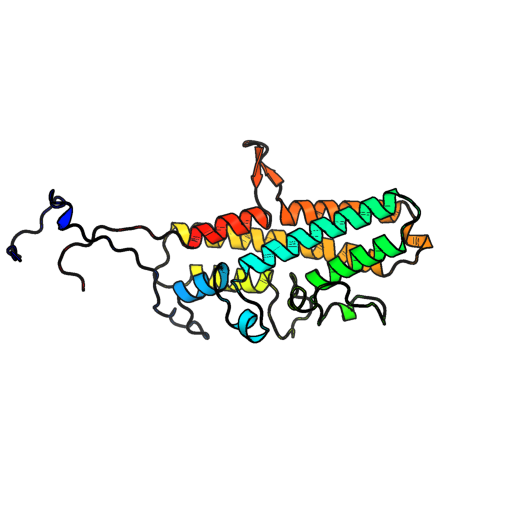5 ? 7.834 4.462 0.035 1.00 98.06 175 GLU A C 1
ATOM 1355 O O . GLU A 1 175 ? 7.121 4.502 1.031 1.00 98.06 175 GLU A O 1
ATOM 1360 N N . VAL A 1 176 ? 7.946 3.344 -0.691 1.00 98.69 176 VAL A N 1
ATOM 1361 C CA . VAL A 1 176 ? 7.289 2.070 -0.346 1.00 98.69 176 VAL A CA 1
ATOM 1362 C C . VAL A 1 176 ? 7.731 1.591 1.040 1.00 98.69 176 VAL A C 1
ATOM 1364 O O . VAL A 1 176 ? 6.891 1.169 1.838 1.00 98.69 176 VAL A O 1
ATOM 1367 N N . GLN A 1 177 ? 9.016 1.721 1.382 1.00 98.38 177 GLN A N 1
ATOM 1368 C CA . GLN A 1 177 ? 9.520 1.406 2.725 1.00 98.38 177 GLN A CA 1
ATOM 1369 C C . GLN A 1 177 ? 8.927 2.340 3.794 1.00 98.38 177 GLN A C 1
ATOM 1371 O O . GLN A 1 177 ? 8.501 1.870 4.850 1.00 98.38 177 GLN A O 1
ATOM 1376 N N . ALA A 1 178 ? 8.833 3.646 3.521 1.00 98.25 178 ALA A N 1
ATOM 1377 C CA . ALA A 1 178 ? 8.206 4.601 4.439 1.00 98.25 178 ALA A CA 1
ATOM 1378 C C . ALA A 1 178 ? 6.708 4.305 4.649 1.00 98.25 178 ALA A C 1
ATOM 1380 O O . ALA A 1 178 ? 6.230 4.257 5.784 1.00 98.25 178 ALA A O 1
ATOM 1381 N N . VAL A 1 179 ? 5.979 4.018 3.567 1.00 98.62 179 VAL A N 1
ATOM 1382 C CA . VAL A 1 179 ? 4.572 3.602 3.610 1.00 98.62 179 VAL A CA 1
ATOM 1383 C C . VAL A 1 179 ? 4.409 2.289 4.374 1.00 98.62 179 VAL A C 1
ATOM 1385 O O . VAL A 1 179 ? 3.465 2.162 5.148 1.00 98.62 179 VAL A O 1
ATOM 1388 N N . THR A 1 180 ? 5.334 1.338 4.237 1.00 98.75 180 THR A N 1
ATOM 1389 C CA . THR A 1 180 ? 5.309 0.075 4.995 1.00 98.75 180 THR A CA 1
ATOM 1390 C C . THR A 1 180 ? 5.314 0.322 6.501 1.00 98.75 180 THR A C 1
ATOM 1392 O O . THR A 1 180 ? 4.506 -0.269 7.217 1.00 98.75 180 THR A O 1
ATOM 1395 N N . VAL A 1 181 ? 6.157 1.239 6.983 1.00 98.56 181 VAL A N 1
ATOM 1396 C CA . VAL A 1 181 ? 6.195 1.615 8.406 1.00 98.56 181 VAL A CA 1
ATOM 1397 C C . VAL A 1 181 ? 4.859 2.218 8.851 1.00 98.56 181 VAL A C 1
ATOM 1399 O O . VAL A 1 181 ? 4.321 1.830 9.888 1.00 98.56 181 VAL A O 1
ATOM 1402 N N . LEU A 1 182 ? 4.269 3.107 8.048 1.00 98.75 182 LEU A N 1
ATOM 1403 C CA . LEU A 1 182 ? 2.949 3.677 8.346 1.00 98.75 182 LEU A CA 1
ATOM 1404 C C . LEU A 1 182 ? 1.864 2.593 8.405 1.00 98.75 182 LEU A C 1
ATOM 1406 O O . LEU A 1 182 ? 1.068 2.577 9.342 1.00 98.75 182 LEU A O 1
ATOM 1410 N N . MET A 1 183 ? 1.855 1.654 7.455 1.00 98.81 183 MET A N 1
ATOM 1411 C CA . MET A 1 183 ? 0.916 0.525 7.440 1.00 98.81 183 MET A CA 1
ATOM 1412 C C . MET A 1 183 ? 1.065 -0.362 8.676 1.00 98.81 183 MET A C 1
ATOM 1414 O O . MET A 1 183 ? 0.059 -0.810 9.224 1.00 98.81 183 MET A O 1
ATOM 1418 N N . GLN A 1 184 ? 2.292 -0.589 9.153 1.00 98.75 184 GLN A N 1
ATOM 1419 C CA . GLN A 1 184 ? 2.534 -1.343 10.385 1.00 98.75 184 GLN A CA 1
ATOM 1420 C C . GLN A 1 184 ? 1.945 -0.637 11.612 1.00 98.75 184 GLN A C 1
ATOM 1422 O O . GLN A 1 184 ? 1.341 -1.305 12.451 1.00 98.75 184 GLN A O 1
ATOM 1427 N N . HIS A 1 185 ? 2.051 0.691 11.702 1.00 98.69 185 HIS A N 1
ATOM 1428 C CA . HIS A 1 185 ? 1.410 1.459 12.776 1.00 98.69 185 HIS A CA 1
ATOM 1429 C C . HIS A 1 185 ? -0.121 1.392 12.701 1.00 98.69 185 HIS A C 1
ATOM 1431 O O . HIS A 1 185 ? -0.764 1.068 13.695 1.00 98.69 185 HIS A O 1
ATOM 1437 N N . ILE A 1 186 ? -0.702 1.576 11.509 1.00 98.81 186 ILE A N 1
ATOM 1438 C CA . ILE A 1 186 ? -2.156 1.440 11.289 1.00 98.81 186 ILE A CA 1
ATOM 1439 C C . ILE A 1 186 ? -2.634 0.055 11.743 1.00 98.81 186 ILE A C 1
ATOM 1441 O O . ILE A 1 186 ? -3.656 -0.066 12.419 1.00 98.81 186 ILE A O 1
ATOM 1445 N N . ARG A 1 187 ? -1.882 -0.996 11.397 1.00 98.69 187 ARG A N 1
ATOM 1446 C CA . ARG A 1 187 ? -2.174 -2.372 11.802 1.00 98.69 187 ARG A CA 1
ATOM 1447 C C . ARG A 1 187 ? -2.146 -2.537 13.320 1.00 98.69 187 ARG A C 1
ATOM 1449 O O . ARG A 1 187 ? -3.050 -3.157 13.872 1.00 98.69 187 ARG A O 1
ATOM 1456 N N . GLN A 1 188 ? -1.130 -1.999 13.993 1.00 98.50 188 GLN A N 1
ATOM 1457 C CA . GLN A 1 188 ? -1.000 -2.073 15.453 1.00 98.50 188 GLN A CA 1
ATOM 1458 C C . GLN A 1 188 ? -2.210 -1.440 16.153 1.00 98.50 188 GLN A C 1
ATOM 1460 O O . GLN A 1 188 ? -2.828 -2.093 17.000 1.00 98.50 188 GLN A O 1
ATOM 1465 N N . ASP A 1 189 ? -2.599 -0.233 15.739 1.00 98.56 189 ASP A N 1
ATOM 1466 C CA . ASP A 1 189 ? -3.765 0.466 16.290 1.00 98.56 189 ASP A CA 1
ATOM 1467 C C . ASP A 1 189 ? -5.053 -0.330 16.041 1.00 98.56 189 ASP A C 1
ATOM 1469 O O . ASP A 1 189 ? -5.855 -0.550 16.954 1.00 98.56 189 ASP A O 1
ATOM 1473 N N . ALA A 1 190 ? -5.238 -0.831 14.816 1.00 98.50 190 ALA A N 1
ATOM 1474 C CA . ALA A 1 190 ? -6.422 -1.591 14.435 1.00 98.50 190 ALA A CA 1
ATOM 1475 C C . ALA A 1 190 ? -6.550 -2.921 15.205 1.00 98.50 190 ALA A C 1
ATOM 1477 O O . ALA A 1 190 ? -7.645 -3.269 15.657 1.00 98.50 190 ALA A O 1
ATOM 1478 N N . ILE A 1 191 ? -5.444 -3.640 15.430 1.00 98.50 191 ILE A N 1
ATOM 1479 C CA . ILE A 1 191 ? -5.423 -4.857 16.261 1.00 98.50 191 ILE A CA 1
ATOM 1480 C C . ILE A 1 191 ? -5.816 -4.536 17.703 1.00 98.50 191 ILE A C 1
ATOM 1482 O O . ILE A 1 191 ? -6.541 -5.308 18.338 1.00 98.50 191 ILE A O 1
ATOM 1486 N N . GLN A 1 192 ? -5.342 -3.413 18.243 1.00 97.88 192 GLN A N 1
ATOM 1487 C CA . GLN A 1 192 ? -5.697 -3.021 19.598 1.00 97.88 192 GLN A CA 1
ATOM 1488 C C . GLN A 1 192 ? -7.192 -2.698 19.690 1.00 97.88 192 GLN A C 1
ATOM 1490 O O . GLN A 1 192 ? -7.878 -3.236 20.557 1.00 97.88 192 GLN A O 1
ATOM 1495 N N . LEU A 1 193 ? -7.709 -1.895 18.757 1.00 97.62 193 LEU A N 1
ATOM 1496 C CA . LEU A 1 193 ? -9.113 -1.485 18.706 1.00 97.62 193 LEU A CA 1
ATOM 1497 C C . LEU A 1 193 ? -10.073 -2.673 18.532 1.00 97.62 193 LEU A C 1
ATOM 1499 O O . LEU A 1 193 ? -11.089 -2.747 19.221 1.00 97.62 193 LEU A O 1
ATOM 1503 N N . VAL A 1 194 ? -9.769 -3.636 17.653 1.00 97.12 194 VAL A N 1
ATOM 1504 C CA . VAL A 1 194 ? -10.682 -4.770 17.397 1.00 97.12 194 VAL A CA 1
ATOM 1505 C C . VAL A 1 194 ? -10.821 -5.704 18.605 1.00 97.12 194 VAL A C 1
ATOM 1507 O O . VAL A 1 194 ? -11.856 -6.352 18.769 1.00 97.12 194 VAL A O 1
ATOM 1510 N N . LYS A 1 195 ? -9.798 -5.758 19.469 1.00 96.19 195 LYS A N 1
ATOM 1511 C CA . LYS A 1 195 ? -9.769 -6.588 20.683 1.00 96.19 195 LYS A CA 1
ATOM 1512 C C . LYS A 1 195 ? -10.488 -5.946 21.875 1.00 96.19 195 LYS A C 1
ATOM 1514 O O . LYS A 1 195 ? -10.731 -6.636 22.863 1.00 96.19 195 LYS A O 1
ATOM 1519 N N . MET A 1 196 ? -10.845 -4.665 21.794 1.00 95.31 196 MET A N 1
ATOM 1520 C CA . MET A 1 196 ? -11.522 -3.950 22.875 1.00 95.31 196 MET A CA 1
ATOM 1521 C C . MET A 1 196 ? -13.013 -4.295 22.984 1.00 95.31 196 MET A C 1
ATOM 1523 O O . MET A 1 196 ? -13.741 -4.461 21.992 1.00 95.31 196 MET A O 1
ATOM 1527 N N . SER A 1 197 ? -13.498 -4.327 24.224 1.00 94.19 197 SER A N 1
ATOM 1528 C CA . SER A 1 197 ? -14.926 -4.375 24.541 1.00 94.19 197 SER A CA 1
ATOM 1529 C C . SER A 1 197 ? -15.645 -3.079 24.138 1.00 94.19 197 SER A C 1
ATOM 1531 O O . SER A 1 197 ? -15.031 -2.032 23.945 1.00 94.19 197 SER A O 1
ATOM 1533 N N . ASN A 1 198 ? -16.978 -3.120 24.041 1.00 92.38 198 ASN A N 1
ATOM 1534 C CA . ASN A 1 198 ? -17.778 -1.924 23.734 1.00 92.38 198 ASN A CA 1
ATOM 1535 C C . ASN A 1 198 ? -17.600 -0.809 24.772 1.00 92.38 198 ASN A C 1
ATOM 1537 O O . ASN A 1 198 ? -17.580 0.357 24.402 1.00 92.38 198 ASN A O 1
ATOM 1541 N N . THR A 1 199 ? -17.460 -1.168 26.050 1.00 91.62 199 THR A N 1
ATOM 1542 C CA . THR A 1 199 ? -17.215 -0.202 27.128 1.00 91.62 199 THR A CA 1
ATOM 1543 C C . THR A 1 199 ? -15.830 0.416 27.018 1.00 91.62 199 THR A C 1
ATOM 1545 O O . THR A 1 199 ? -15.668 1.598 27.307 1.00 91.62 199 THR A O 1
ATOM 1548 N N . GLU A 1 200 ? -14.830 -0.379 26.623 1.00 92.88 200 GLU A N 1
ATOM 1549 C CA . GLU A 1 200 ? -13.490 0.143 26.385 1.00 92.88 200 GLU A CA 1
ATOM 1550 C C . GLU A 1 200 ? -13.522 1.138 25.251 1.00 92.88 200 GLU A C 1
ATOM 1552 O O . GLU A 1 200 ? -13.182 2.260 25.561 1.00 92.88 200 GLU A O 1
ATOM 1557 N N . LEU A 1 201 ? -14.063 0.781 24.075 1.00 92.94 201 LEU A N 1
ATOM 1558 C CA . LEU A 1 201 ? -14.152 1.617 22.863 1.00 92.94 201 LEU A CA 1
ATOM 1559 C C . LEU A 1 201 ? -14.836 2.986 23.035 1.00 92.94 201 LEU A C 1
ATOM 1561 O O . LEU A 1 201 ? -14.847 3.779 22.099 1.00 92.94 201 LEU A O 1
ATOM 1565 N N . GLN A 1 202 ? -15.467 3.260 24.174 1.00 89.69 202 GLN A N 1
ATOM 1566 C CA . GLN A 1 202 ? -16.069 4.559 24.490 1.00 89.69 202 GLN A CA 1
ATOM 1567 C C . GLN A 1 202 ? -15.125 5.465 25.297 1.00 89.69 202 GLN A C 1
ATOM 1569 O O . GLN A 1 202 ? -15.495 6.586 25.652 1.00 89.69 202 GLN A O 1
ATOM 1574 N N . GLN A 1 203 ? -13.918 5.003 25.627 1.00 88.25 203 GLN A N 1
ATOM 1575 C CA . GLN A 1 203 ? -12.974 5.740 26.456 1.00 88.25 203 GLN A CA 1
ATOM 1576 C C . GLN A 1 203 ? -12.162 6.732 25.615 1.00 88.25 203 GLN A C 1
ATOM 1578 O O . GLN A 1 203 ? -11.847 6.515 24.449 1.00 88.25 203 GLN A O 1
ATOM 1583 N N . THR A 1 204 ? -11.741 7.839 26.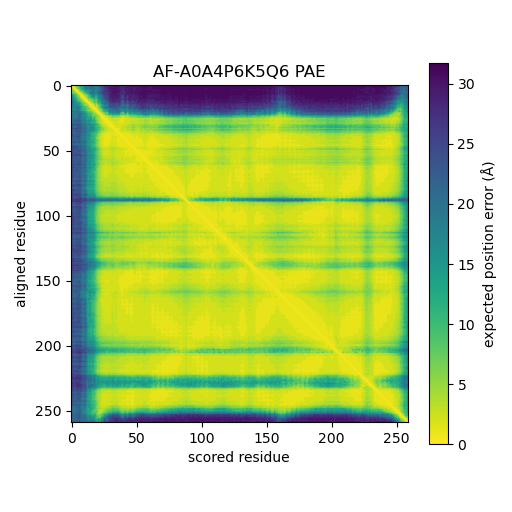232 1.00 82.00 204 THR A N 1
ATOM 1584 C CA . THR A 1 204 ? -10.921 8.869 25.564 1.00 82.00 204 THR A CA 1
ATOM 1585 C C . THR A 1 204 ? -9.592 8.323 25.032 1.00 82.00 204 THR A C 1
ATOM 1587 O O . THR A 1 204 ? -9.051 8.863 24.073 1.00 82.00 204 THR A O 1
ATOM 1590 N N . LYS A 1 205 ? -9.064 7.247 25.628 1.00 82.69 205 LYS A N 1
ATOM 1591 C CA . LYS A 1 205 ? -7.829 6.595 25.168 1.00 82.69 205 LYS A CA 1
ATOM 1592 C C . LYS A 1 205 ? -7.970 5.970 23.771 1.00 82.69 205 LYS A C 1
ATOM 1594 O O . LYS A 1 205 ? -6.970 5.782 23.095 1.00 82.69 205 LYS A O 1
ATOM 1599 N N . ASP A 1 206 ? -9.180 5.645 23.325 1.00 79.81 206 ASP A N 1
ATOM 1600 C CA . ASP A 1 206 ? -9.368 5.036 22.002 1.00 79.81 206 ASP A CA 1
ATOM 1601 C C . ASP A 1 206 ? -9.454 6.108 20.924 1.00 79.81 206 ASP A C 1
ATOM 1603 O O . ASP A 1 206 ? -9.077 5.863 19.782 1.00 79.81 206 ASP A O 1
ATOM 1607 N N . LEU A 1 207 ? -9.861 7.329 21.294 1.00 90.25 207 LEU A N 1
ATOM 1608 C CA . LEU A 1 207 ? -9.779 8.479 20.403 1.00 90.25 207 LEU A CA 1
ATOM 1609 C C . LEU A 1 207 ? -8.335 8.730 19.953 1.00 90.25 207 LEU A C 1
ATOM 1611 O O . LEU A 1 207 ? -8.139 9.104 18.801 1.00 90.25 207 LEU A O 1
ATOM 1615 N N . SER A 1 208 ? -7.324 8.513 20.809 1.00 93.94 208 SER A N 1
ATOM 1616 C CA . SER A 1 208 ? -5.929 8.639 20.364 1.00 93.94 208 SER A CA 1
ATOM 1617 C C . SER A 1 208 ? -5.564 7.568 19.338 1.00 93.94 208 SER A C 1
ATOM 1619 O O . SER A 1 208 ? -5.069 7.932 18.283 1.00 93.94 208 SER A O 1
ATOM 1621 N N . LEU A 1 209 ? -5.923 6.297 19.561 1.00 97.19 209 LEU A N 1
ATOM 1622 C CA . LEU A 1 209 ? -5.676 5.222 18.584 1.00 97.19 209 LEU A CA 1
ATOM 1623 C C . LEU A 1 209 ? -6.385 5.479 17.247 1.00 97.19 209 LEU A C 1
ATOM 1625 O O . LEU A 1 209 ? -5.819 5.275 16.180 1.00 97.19 209 LEU A O 1
ATOM 1629 N N . LEU A 1 210 ? -7.630 5.961 17.283 1.00 97.69 210 LEU A N 1
ATOM 1630 C CA . LEU A 1 210 ? -8.384 6.302 16.076 1.00 97.69 210 LEU A CA 1
ATOM 1631 C C . LEU A 1 210 ? -7.778 7.508 15.348 1.00 97.69 210 LEU A C 1
ATOM 1633 O O . LEU A 1 210 ? -7.711 7.513 14.120 1.00 97.69 210 LEU A O 1
ATOM 1637 N N . ASN A 1 211 ? -7.324 8.526 16.083 1.00 97.94 211 ASN A N 1
ATOM 1638 C CA . ASN A 1 211 ? -6.636 9.679 15.504 1.00 97.94 211 ASN A CA 1
ATOM 1639 C C . ASN A 1 211 ? -5.292 9.292 14.885 1.00 97.94 211 ASN A C 1
ATOM 1641 O O . ASN A 1 211 ? -4.981 9.770 13.792 1.00 97.94 211 ASN A O 1
ATOM 1645 N N . ASP A 1 212 ? -4.530 8.425 15.547 1.00 98.00 212 ASP A N 1
ATOM 1646 C CA . ASP A 1 212 ? -3.245 7.926 15.063 1.00 98.00 212 ASP A CA 1
ATOM 1647 C C . ASP A 1 212 ? -3.454 7.077 13.804 1.00 98.00 212 ASP A C 1
ATOM 1649 O O . ASP A 1 212 ? -2.838 7.344 12.770 1.00 98.00 212 ASP A O 1
ATOM 1653 N N . MET A 1 213 ? -4.432 6.168 13.817 1.00 98.19 213 MET A N 1
ATOM 1654 C CA . MET A 1 213 ? -4.805 5.370 12.651 1.00 98.19 213 MET A CA 1
ATOM 1655 C C . MET A 1 213 ? -5.243 6.250 11.465 1.00 98.19 213 MET A C 1
ATOM 1657 O O . MET A 1 213 ? -4.818 6.014 10.331 1.00 98.19 213 MET A O 1
ATOM 1661 N N . VAL A 1 214 ? -6.054 7.294 11.692 1.00 98.38 214 VAL A N 1
ATOM 1662 C CA . VAL A 1 214 ? -6.448 8.256 10.640 1.00 98.38 214 VAL A CA 1
ATOM 1663 C C . VAL A 1 214 ? 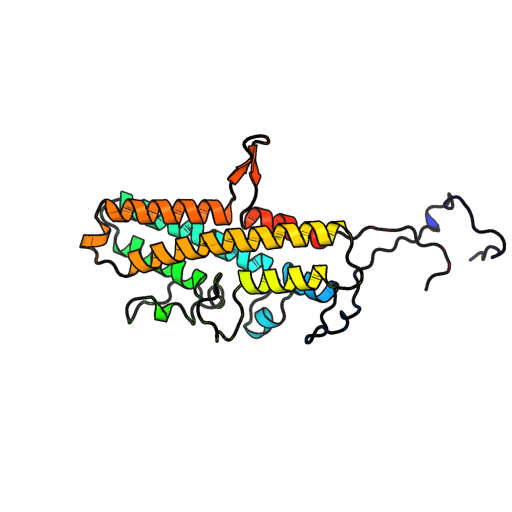-5.250 9.060 10.136 1.00 98.38 214 VAL A C 1
ATOM 1665 O O . VAL A 1 214 ? -5.104 9.257 8.933 1.00 98.38 214 VAL A O 1
ATOM 1668 N N . THR A 1 215 ? -4.376 9.519 11.028 1.00 98.12 215 THR A N 1
ATOM 1669 C CA . THR A 1 215 ? -3.198 10.317 10.660 1.00 98.12 215 THR A CA 1
ATOM 1670 C C . THR A 1 215 ? -2.221 9.495 9.825 1.00 98.12 215 THR A C 1
ATOM 1672 O O . THR A 1 215 ? -1.766 9.949 8.771 1.00 98.12 215 THR A O 1
ATOM 1675 N N . ASN A 1 216 ? -1.951 8.259 10.247 1.00 98.56 216 ASN A N 1
ATOM 1676 C CA . ASN A 1 216 ? -1.075 7.344 9.531 1.00 98.56 216 ASN A CA 1
ATOM 1677 C C . ASN A 1 216 ? -1.685 6.915 8.190 1.00 98.56 216 ASN A C 1
ATOM 1679 O O . ASN A 1 216 ? -0.976 6.931 7.189 1.00 98.56 216 ASN A O 1
ATOM 1683 N N . THR A 1 217 ? -2.989 6.607 8.114 1.00 98.44 217 THR A N 1
ATOM 1684 C CA . THR A 1 217 ? -3.643 6.279 6.824 1.00 98.44 217 THR A CA 1
ATOM 1685 C C . THR A 1 217 ? -3.686 7.467 5.875 1.00 98.44 217 THR A C 1
ATOM 1687 O O . THR A 1 217 ? -3.452 7.296 4.678 1.00 98.44 217 THR A O 1
ATOM 1690 N N . ASN A 1 218 ? -3.939 8.676 6.382 1.00 97.75 218 ASN A N 1
ATOM 1691 C CA . ASN A 1 218 ? -3.914 9.887 5.570 1.00 97.75 218 ASN A CA 1
ATOM 1692 C C . ASN A 1 218 ? -2.514 10.131 5.000 1.00 97.75 218 ASN A C 1
ATOM 1694 O O . ASN A 1 218 ? -2.375 10.285 3.789 1.00 97.75 218 ASN A O 1
ATOM 1698 N N . THR A 1 219 ? -1.486 10.049 5.847 1.00 97.88 219 THR A N 1
ATOM 1699 C CA . THR A 1 219 ? -0.084 10.183 5.430 1.00 97.88 219 THR A CA 1
ATOM 1700 C C . THR A 1 219 ? 0.303 9.091 4.432 1.00 97.88 219 THR A C 1
ATOM 1702 O O . THR A 1 219 ? 0.896 9.383 3.399 1.00 97.88 219 THR A O 1
ATOM 1705 N N . ALA A 1 220 ? -0.078 7.837 4.686 1.00 98.44 220 ALA A N 1
ATOM 1706 C CA . ALA A 1 220 ? 0.250 6.714 3.816 1.00 98.44 220 ALA A CA 1
ATOM 1707 C C . ALA A 1 220 ? -0.442 6.803 2.451 1.00 98.44 220 ALA A C 1
ATOM 1709 O O . ALA A 1 220 ? 0.122 6.356 1.459 1.00 98.44 220 ALA A O 1
ATOM 1710 N N . TYR A 1 221 ? -1.651 7.365 2.371 1.00 98.38 221 TYR A N 1
ATOM 1711 C CA . TYR A 1 221 ? -2.380 7.480 1.109 1.00 98.38 221 TYR A CA 1
ATOM 1712 C C . TYR A 1 221 ? -2.053 8.770 0.350 1.00 98.38 221 TYR A C 1
ATOM 1714 O O . TYR A 1 221 ? -1.649 8.729 -0.814 1.00 98.38 221 TYR A O 1
ATOM 1722 N N . VAL A 1 222 ? -2.239 9.917 1.002 1.00 95.88 222 VAL A N 1
ATOM 1723 C CA . VAL A 1 222 ? -2.157 11.255 0.395 1.00 95.88 222 VAL A CA 1
ATOM 1724 C C . VAL A 1 222 ? -0.729 11.802 0.412 1.00 95.88 222 VAL A C 1
ATOM 1726 O O . VAL A 1 222 ? -0.393 12.620 -0.438 1.00 95.88 222 VAL A O 1
ATOM 1729 N N . GLY A 1 223 ? 0.109 11.349 1.345 1.00 94.25 223 GLY A N 1
ATOM 1730 C CA . GLY A 1 223 ? 1.423 11.933 1.590 1.00 94.25 223 GLY A CA 1
ATOM 1731 C C . GLY A 1 223 ? 1.367 13.143 2.523 1.00 94.25 223 GLY A C 1
ATOM 1732 O O . GLY A 1 223 ? 0.352 13.429 3.160 1.00 94.25 223 GLY A O 1
ATOM 1733 N N . GLN A 1 224 ? 2.480 13.866 2.607 1.00 89.19 224 GLN A N 1
ATOM 1734 C CA . GLN A 1 224 ? 2.612 15.102 3.378 1.00 89.19 224 GLN A CA 1
ATOM 1735 C C . GLN A 1 224 ? 2.694 16.305 2.444 1.00 89.19 224 GLN A C 1
ATOM 1737 O O . GLN A 1 224 ? 3.194 16.204 1.329 1.00 89.19 224 GLN A O 1
ATOM 1742 N N . GLN A 1 225 ? 2.227 17.469 2.889 1.00 85.75 225 GLN A N 1
ATOM 1743 C CA . GLN A 1 225 ? 2.451 18.693 2.126 1.00 85.75 225 GLN A CA 1
ATOM 1744 C C . GLN A 1 225 ? 3.915 19.117 2.222 1.00 85.75 225 GLN A C 1
ATOM 1746 O O . GLN A 1 225 ? 4.457 19.269 3.316 1.00 85.75 225 GLN A O 1
ATOM 1751 N N . ASP A 1 226 ? 4.529 19.373 1.073 1.00 79.69 226 ASP A N 1
ATOM 1752 C CA . ASP A 1 226 ? 5.801 20.074 1.003 1.00 79.69 226 ASP A CA 1
ATOM 1753 C C . ASP A 1 226 ? 5.601 21.519 1.486 1.00 79.69 226 ASP A C 1
ATOM 1755 O O . ASP A 1 226 ? 4.853 22.272 0.853 1.00 79.69 226 ASP A O 1
ATOM 1759 N N . PRO A 1 227 ? 6.279 21.949 2.565 1.00 77.25 227 PRO A N 1
ATOM 1760 C CA . PRO A 1 227 ? 6.125 23.301 3.100 1.00 77.25 227 PRO A CA 1
ATOM 1761 C C . PRO A 1 227 ? 6.610 24.396 2.135 1.00 77.25 227 PRO A C 1
ATOM 1763 O O . PRO A 1 227 ? 6.258 25.562 2.302 1.00 77.25 227 PRO A O 1
ATOM 1766 N N . THR A 1 228 ? 7.410 24.041 1.131 1.00 82.31 228 THR A N 1
ATOM 1767 C CA . THR A 1 228 ? 7.986 24.959 0.142 1.00 82.31 228 THR A CA 1
ATOM 1768 C C . THR A 1 228 ? 7.092 25.103 -1.085 1.00 82.31 228 THR A C 1
ATOM 1770 O O . THR A 1 228 ? 6.931 26.205 -1.606 1.00 82.31 228 THR A O 1
ATOM 1773 N N . THR A 1 229 ? 6.524 23.996 -1.575 1.00 81.19 229 THR A N 1
ATOM 1774 C CA . THR A 1 229 ? 5.754 23.976 -2.834 1.00 81.19 229 THR A CA 1
ATOM 1775 C C . THR A 1 229 ? 4.243 23.880 -2.630 1.00 81.19 229 THR A C 1
ATOM 1777 O O . THR A 1 229 ? 3.486 24.116 -3.573 1.00 81.19 229 THR A O 1
ATOM 1780 N N . GLY A 1 230 ? 3.787 23.531 -1.423 1.00 78.25 230 GLY A N 1
ATOM 1781 C CA . GLY A 1 230 ? 2.381 23.273 -1.103 1.00 78.25 230 GLY A CA 1
ATOM 1782 C C . GLY A 1 230 ? 1.807 22.018 -1.771 1.00 78.25 230 GLY A C 1
ATOM 1783 O O . GLY A 1 230 ? 0.614 21.750 -1.643 1.00 78.25 230 GLY A O 1
ATOM 1784 N N . GLN A 1 231 ? 2.628 21.259 -2.501 1.00 78.56 231 GLN A N 1
ATOM 1785 C CA . GLN A 1 231 ? 2.220 20.032 -3.179 1.00 78.56 231 GLN A CA 1
ATOM 1786 C C . GLN A 1 231 ? 2.319 18.840 -2.230 1.00 78.56 231 GLN A C 1
ATOM 1788 O O . GLN A 1 231 ? 3.205 18.789 -1.378 1.00 78.56 231 GLN A O 1
ATOM 1793 N N . ALA A 1 232 ? 1.431 17.862 -2.398 1.00 80.12 232 ALA A N 1
ATOM 1794 C CA . ALA A 1 232 ? 1.547 16.592 -1.694 1.00 80.12 232 ALA A CA 1
ATOM 1795 C C . ALA A 1 232 ? 2.786 15.818 -2.186 1.00 80.12 232 ALA A C 1
ATOM 1797 O O . ALA A 1 232 ? 3.020 15.693 -3.392 1.00 80.12 232 ALA A O 1
ATOM 1798 N N . GLN A 1 233 ? 3.581 15.313 -1.248 1.00 87.00 233 GLN A N 1
ATOM 1799 C CA . GLN A 1 233 ? 4.765 14.489 -1.463 1.00 87.00 233 GLN A CA 1
ATOM 1800 C C . GLN A 1 233 ? 4.645 13.183 -0.684 1.00 87.00 233 GLN A C 1
ATOM 1802 O O . GLN A 1 233 ? 4.201 13.172 0.464 1.00 87.00 233 GLN A O 1
ATOM 1807 N N . GLY A 1 234 ? 5.093 12.095 -1.305 1.00 93.69 234 GLY A N 1
ATOM 1808 C CA . GLY A 1 234 ? 5.027 10.763 -0.714 1.00 93.69 234 GLY A CA 1
ATOM 1809 C C . GLY A 1 234 ? 3.609 10.191 -0.663 1.00 93.69 234 GLY A C 1
ATOM 1810 O O . GLY A 1 234 ? 2.668 10.723 -1.257 1.00 93.69 234 GLY A O 1
ATOM 1811 N N . GLY A 1 235 ? 3.471 9.067 0.025 1.00 97.69 235 GLY A N 1
ATOM 1812 C CA . GLY A 1 235 ? 2.250 8.279 0.066 1.00 97.69 235 GLY A CA 1
ATOM 1813 C C . GLY A 1 235 ? 1.952 7.532 -1.237 1.00 97.69 235 GLY A C 1
ATOM 1814 O O . GLY A 1 235 ? 2.593 7.691 -2.280 1.00 97.69 235 GLY A O 1
ATOM 1815 N N . VAL A 1 236 ? 0.926 6.690 -1.179 1.00 98.56 236 VAL A N 1
ATOM 1816 C CA . VAL A 1 236 ? 0.525 5.791 -2.264 1.00 98.56 236 VAL A CA 1
ATOM 1817 C C . VAL A 1 236 ? 0.024 6.548 -3.497 1.00 98.56 236 VAL A C 1
ATOM 1819 O O . VAL A 1 236 ? 0.254 6.101 -4.616 1.00 98.56 236 VAL A O 1
ATOM 1822 N N . THR A 1 237 ? -0.607 7.715 -3.339 1.00 97.69 237 THR A N 1
ATOM 1823 C CA . THR A 1 237 ? -1.005 8.567 -4.479 1.00 97.69 237 THR A CA 1
ATOM 1824 C C . THR A 1 237 ? 0.205 9.078 -5.267 1.00 97.69 237 THR A C 1
ATOM 1826 O O . THR A 1 237 ? 0.182 9.079 -6.500 1.00 97.69 237 THR A O 1
ATOM 1829 N N . TRP A 1 238 ? 1.284 9.458 -4.578 1.00 97.06 238 TRP A N 1
ATOM 1830 C CA . TRP A 1 238 ? 2.537 9.848 -5.215 1.00 97.06 238 TRP A CA 1
ATOM 1831 C C . TRP A 1 238 ? 3.246 8.643 -5.837 1.00 97.06 238 TRP A C 1
ATOM 1833 O O . TRP A 1 238 ? 3.656 8.735 -6.994 1.00 97.06 238 TRP A O 1
ATOM 1843 N N . ILE A 1 239 ? 3.328 7.508 -5.122 1.00 98.38 239 ILE A N 1
ATOM 1844 C CA . ILE A 1 239 ? 3.873 6.242 -5.653 1.00 98.38 239 ILE A CA 1
ATOM 1845 C C . ILE A 1 239 ? 3.180 5.899 -6.970 1.00 98.38 239 ILE A C 1
ATOM 1847 O O . ILE A 1 239 ? 3.858 5.693 -7.974 1.00 98.38 239 ILE A O 1
ATOM 1851 N N . HIS A 1 240 ? 1.846 5.925 -6.984 1.00 98.19 240 HIS A N 1
ATOM 1852 C CA . HIS A 1 240 ? 1.040 5.661 -8.168 1.00 98.19 240 HIS A CA 1
ATOM 1853 C C . HIS A 1 240 ? 1.454 6.556 -9.338 1.00 98.19 240 HIS A C 1
ATOM 1855 O O . HIS A 1 240 ? 1.835 6.062 -10.397 1.00 98.19 240 HIS A O 1
ATOM 1861 N N . GLY A 1 241 ? 1.487 7.876 -9.130 1.00 97.12 241 GLY A N 1
ATOM 1862 C CA . GLY A 1 241 ? 1.906 8.823 -10.166 1.00 97.12 241 GLY A CA 1
ATOM 1863 C C . GLY A 1 241 ? 3.334 8.585 -10.674 1.00 97.12 241 GLY A C 1
ATOM 1864 O O . GLY A 1 241 ? 3.580 8.671 -11.877 1.00 97.12 241 GLY A O 1
ATOM 1865 N N . GLN A 1 242 ? 4.275 8.255 -9.787 1.00 97.56 242 GLN A N 1
ATOM 1866 C CA . GLN A 1 242 ? 5.663 7.982 -10.166 1.00 97.56 242 GLN A CA 1
ATOM 1867 C C . GLN A 1 242 ? 5.825 6.660 -10.920 1.00 97.56 242 GLN A C 1
ATOM 1869 O O . GLN A 1 242 ? 6.581 6.606 -11.889 1.00 97.56 242 GLN A O 1
ATOM 1874 N N . LEU A 1 243 ? 5.111 5.605 -10.524 1.00 98.12 243 LEU A N 1
ATOM 1875 C CA . LEU A 1 243 ? 5.155 4.316 -11.212 1.00 98.12 243 LEU A CA 1
ATOM 1876 C C . LEU A 1 243 ? 4.715 4.455 -12.674 1.00 98.12 243 LEU A C 1
ATOM 1878 O O . LEU A 1 243 ? 5.352 3.877 -13.553 1.00 98.12 243 LEU A O 1
ATOM 1882 N N . GLN A 1 244 ? 3.715 5.293 -12.966 1.00 96.62 244 GLN A N 1
ATOM 1883 C CA . GLN A 1 244 ? 3.305 5.570 -14.351 1.00 96.62 244 GLN A CA 1
ATOM 1884 C C . GLN A 1 244 ? 4.438 6.187 -15.192 1.00 96.62 244 GLN A C 1
ATOM 1886 O O . GLN A 1 244 ? 4.567 5.887 -16.380 1.00 96.62 244 GLN A O 1
ATOM 1891 N N . LEU A 1 245 ? 5.310 7.004 -14.587 1.00 96.69 245 LEU A N 1
ATOM 1892 C CA . LEU A 1 245 ? 6.446 7.617 -15.284 1.00 96.69 245 LEU A CA 1
ATOM 1893 C C . LEU A 1 245 ? 7.532 6.605 -15.674 1.00 96.69 245 LEU A C 1
ATOM 1895 O O . LEU A 1 245 ? 8.317 6.882 -16.581 1.00 96.69 245 LEU A O 1
ATOM 1899 N N . LEU A 1 246 ? 7.564 5.418 -15.059 1.00 96.12 246 LEU A N 1
ATOM 1900 C CA . LEU A 1 246 ? 8.487 4.351 -15.460 1.00 96.12 246 LEU A CA 1
ATOM 1901 C C . LEU A 1 246 ? 8.201 3.825 -16.873 1.00 96.12 246 LEU A C 1
ATOM 1903 O O . LEU A 1 246 ? 9.102 3.279 -17.510 1.00 96.12 246 LEU A O 1
ATOM 1907 N N . ALA A 1 247 ? 6.979 4.007 -17.382 1.00 92.00 247 ALA A N 1
ATOM 1908 C CA . ALA A 1 247 ? 6.606 3.636 -18.745 1.00 92.00 247 ALA A CA 1
ATOM 1909 C C . ALA A 1 247 ? 7.016 4.679 -19.804 1.00 92.00 247 ALA A C 1
ATOM 1911 O O . ALA A 1 247 ? 6.775 4.468 -20.993 1.00 92.00 247 ALA A O 1
ATOM 1912 N N . VAL A 1 248 ? 7.630 5.801 -19.408 1.00 88.81 248 VAL A N 1
ATOM 1913 C CA . VAL A 1 248 ? 8.122 6.812 -20.352 1.00 88.81 248 VAL A CA 1
ATOM 1914 C C . VAL A 1 248 ? 9.387 6.300 -21.038 1.00 88.81 248 VAL A C 1
ATOM 1916 O O . VAL A 1 248 ? 10.407 6.057 -20.393 1.00 88.81 248 VAL A O 1
ATOM 1919 N N . VAL A 1 249 ? 9.323 6.176 -22.365 1.00 83.50 249 VAL A N 1
ATOM 1920 C CA . VAL A 1 249 ? 10.433 5.710 -23.203 1.00 83.50 249 VAL A CA 1
ATOM 1921 C C . VAL A 1 249 ? 10.967 6.878 -24.030 1.00 83.50 249 VAL A C 1
ATOM 1923 O O . VAL A 1 249 ? 10.186 7.510 -24.750 1.00 83.50 249 VAL A O 1
ATOM 1926 N N . PRO A 1 250 ? 12.274 7.191 -23.959 1.00 79.25 250 PRO A N 1
ATOM 1927 C CA . PRO A 1 250 ? 12.863 8.189 -24.836 1.00 79.25 250 PRO A CA 1
ATOM 1928 C C . PRO A 1 250 ? 12.812 7.698 -26.284 1.00 79.25 250 PRO A C 1
ATOM 1930 O O . PRO A 1 250 ? 13.114 6.543 -26.581 1.00 79.25 250 PRO A O 1
ATOM 1933 N N . ILE A 1 251 ? 12.439 8.596 -27.188 1.00 77.44 251 ILE A N 1
ATOM 1934 C CA . ILE A 1 251 ? 12.423 8.325 -28.620 1.00 77.44 251 ILE A CA 1
ATOM 1935 C C . ILE A 1 251 ? 13.727 8.848 -29.214 1.00 77.44 251 ILE A C 1
ATOM 1937 O O . ILE A 1 251 ? 14.014 10.042 -29.128 1.00 77.44 251 ILE A O 1
ATOM 1941 N N . ASN A 1 252 ? 14.488 7.962 -29.853 1.00 73.25 252 ASN A N 1
ATOM 1942 C CA . ASN A 1 252 ? 15.724 8.316 -30.540 1.00 73.25 252 ASN A CA 1
ATOM 1943 C C . ASN A 1 252 ? 15.515 8.333 -32.057 1.00 73.25 252 ASN A C 1
ATOM 1945 O O . ASN A 1 252 ? 14.715 7.566 -32.600 1.00 73.25 252 ASN A O 1
ATOM 1949 N N . THR A 1 253 ? 16.260 9.189 -32.757 1.00 67.56 253 THR A N 1
ATOM 1950 C CA . THR A 1 253 ? 16.372 9.132 -34.219 1.00 67.56 253 THR A CA 1
ATOM 1951 C C . THR A 1 253 ? 17.143 7.872 -34.606 1.00 67.56 253 THR A C 1
ATOM 1953 O O . THR A 1 253 ? 18.303 7.717 -34.226 1.00 67.56 253 THR A O 1
ATOM 1956 N N . ALA A 1 254 ? 16.520 6.979 -35.361 1.00 57.12 254 ALA A N 1
ATOM 1957 C CA . ALA A 1 254 ? 17.159 5.801 -35.915 1.00 57.12 254 ALA A CA 1
ATOM 1958 C C . ALA A 1 254 ? 17.821 6.159 -37.253 1.00 57.12 254 ALA A C 1
ATOM 1960 O O . ALA A 1 254 ? 17.160 6.603 -38.196 1.00 57.12 254 ALA A O 1
ATOM 1961 N N . SER A 1 255 ? 19.137 5.968 -37.326 1.00 52.47 255 SER A N 1
ATOM 1962 C CA . SER A 1 255 ? 19.885 6.063 -38.580 1.00 52.47 255 SER A CA 1
ATOM 1963 C C . SER A 1 255 ? 19.645 4.805 -39.428 1.00 52.47 255 SER A C 1
ATOM 1965 O O . SER A 1 255 ? 19.522 3.713 -38.865 1.00 52.47 255 SER A O 1
ATOM 1967 N N . PRO A 1 256 ? 19.612 4.905 -40.769 1.00 44.44 256 PRO A N 1
ATOM 1968 C CA . PRO A 1 256 ? 19.548 3.728 -41.631 1.00 44.44 256 PRO A CA 1
ATOM 1969 C C . PRO A 1 256 ? 20.754 2.809 -41.357 1.00 44.44 256 PRO A C 1
ATOM 1971 O O . PRO A 1 256 ? 21.893 3.258 -41.465 1.00 44.44 256 PRO A O 1
ATOM 1974 N N . GLY A 1 257 ? 20.516 1.543 -40.982 1.00 47.06 257 GLY A N 1
ATOM 1975 C CA . GLY A 1 257 ? 21.568 0.516 -40.870 1.00 47.06 257 GLY A CA 1
ATOM 1976 C C . GLY A 1 257 ? 21.705 -0.230 -39.535 1.00 47.06 257 GLY A C 1
ATOM 1977 O O . GLY A 1 257 ? 22.622 -1.034 -39.409 1.00 47.06 257 GLY A O 1
ATOM 1978 N N . GLN A 1 258 ? 20.830 -0.006 -38.551 1.00 39.69 258 GLN A N 1
ATOM 1979 C CA . GLN A 1 258 ? 20.737 -0.861 -37.357 1.00 39.69 258 GLN A CA 1
ATOM 1980 C C . GLN A 1 258 ? 19.388 -1.592 -37.355 1.00 39.69 258 GLN A C 1
ATOM 1982 O O . GLN A 1 258 ? 18.403 -1.097 -36.811 1.00 39.69 258 GLN A O 1
ATOM 1987 N N . GLN A 1 259 ? 19.345 -2.734 -38.041 1.00 37.59 259 GLN A N 1
ATOM 1988 C CA . GLN A 1 259 ? 18.349 -3.795 -37.866 1.00 37.59 259 GLN A CA 1
ATOM 1989 C C . GLN A 1 259 ? 19.092 -5.091 -37.571 1.00 37.59 259 GLN A C 1
ATOM 1991 O O . GLN A 1 259 ? 20.165 -5.283 -38.191 1.00 37.59 259 GLN A O 1
#